Protein AF-A0A1G0PGB1-F1 (afdb_monomer)

Secondary structure (DSSP, 8-state):
-HHHHHHHHHHHHHHSTT--------------------HHHHHHHHHHHHHHHHHHHHHHHHHHHHHHHHHHHHHHHHHHHHHHHHHHHHHHHHHHHHHHHHHHHHHHHHHHHHHHHHHHHHHHHHHHHHHHHHHHSS----S------HHHHHHHHHHHTTSTT--HHHHHHHHHHHHHHHHHHHHT--HHHHHHHHH-S-HHHHHHHHHHHHHHHHHHHHHHHHHHHHHHHHHHHHHHHHHHHHH--

Structure (mmCIF, N/CA/C/O backbone):
data_AF-A0A1G0PGB1-F1
#
_entry.id   AF-A0A1G0PGB1-F1
#
loop_
_atom_site.group_PDB
_atom_site.id
_atom_site.type_symbol
_atom_site.label_atom_id
_atom_site.label_alt_id
_atom_site.label_comp_id
_atom_site.label_asym_id
_atom_site.label_entity_id
_atom_site.label_seq_id
_atom_site.pdbx_PDB_ins_code
_atom_site.Cartn_x
_atom_site.Cartn_y
_atom_site.Cartn_z
_atom_site.occupancy
_atom_site.B_iso_or_equiv
_atom_site.auth_seq_id
_atom_site.auth_comp_id
_atom_site.auth_asym_id
_atom_site.auth_atom_id
_atom_site.pdbx_PDB_model_num
ATOM 1 N N . MET A 1 1 ? 38.503 5.335 -39.525 1.00 47.34 1 MET A N 1
ATOM 2 C CA . MET A 1 1 ? 39.130 6.502 -40.195 1.00 47.34 1 MET A CA 1
ATOM 3 C C . MET A 1 1 ? 40.644 6.387 -40.410 1.00 47.34 1 MET A C 1
ATOM 5 O O . MET A 1 1 ? 41.077 6.768 -41.486 1.00 47.34 1 MET A O 1
ATOM 9 N N . LYS A 1 2 ? 41.453 5.843 -39.479 1.00 36.28 2 LYS A N 1
ATOM 10 C CA . LYS A 1 2 ? 42.930 5.769 -39.628 1.00 36.28 2 LYS A CA 1
ATOM 11 C C . LYS A 1 2 ? 43.425 5.047 -40.902 1.00 36.28 2 LYS A C 1
ATOM 13 O O . LYS A 1 2 ? 44.401 5.478 -41.499 1.00 36.28 2 LYS A O 1
ATOM 18 N N . TYR A 1 3 ? 42.720 4.011 -41.361 1.00 48.41 3 TYR A N 1
ATOM 19 C CA . TYR A 1 3 ? 43.124 3.214 -42.531 1.00 48.41 3 TYR A CA 1
ATOM 20 C C . TYR A 1 3 ? 42.802 3.854 -43.892 1.00 48.41 3 TYR A C 1
ATOM 22 O O . TYR A 1 3 ? 43.481 3.571 -44.870 1.00 48.41 3 TYR A O 1
ATOM 30 N N . ILE A 1 4 ? 41.817 4.758 -43.959 1.00 53.75 4 ILE A N 1
ATOM 31 C CA . ILE A 1 4 ? 41.460 5.465 -45.205 1.00 53.75 4 ILE A CA 1
ATOM 32 C C . ILE A 1 4 ? 42.536 6.502 -45.548 1.00 53.75 4 ILE A C 1
ATOM 34 O O . ILE A 1 4 ? 42.916 6.638 -46.706 1.00 53.75 4 ILE A O 1
ATOM 38 N N . ILE A 1 5 ? 43.082 7.173 -44.528 1.00 55.59 5 ILE A N 1
ATOM 39 C CA . ILE A 1 5 ? 44.208 8.104 -44.680 1.00 55.59 5 ILE A CA 1
ATOM 40 C C . ILE A 1 5 ? 45.455 7.351 -45.161 1.00 55.59 5 ILE A C 1
ATOM 42 O O . ILE A 1 5 ? 46.143 7.833 -46.049 1.00 55.59 5 ILE A O 1
ATOM 46 N N . LEU A 1 6 ? 45.709 6.143 -44.643 1.00 48.19 6 LEU A N 1
ATOM 47 C CA . LEU A 1 6 ? 46.842 5.315 -45.066 1.00 48.19 6 LEU A CA 1
ATOM 48 C C . LEU A 1 6 ? 46.762 4.941 -46.559 1.00 48.19 6 LEU A C 1
ATOM 50 O O . LEU A 1 6 ? 47.758 5.037 -47.266 1.00 48.19 6 LEU A O 1
ATOM 54 N N . ILE A 1 7 ? 45.572 4.571 -47.048 1.00 58.12 7 ILE A N 1
ATOM 55 C CA . ILE A 1 7 ? 45.347 4.228 -48.463 1.00 58.12 7 ILE A CA 1
ATOM 56 C C . ILE A 1 7 ? 45.530 5.459 -49.363 1.00 58.12 7 ILE A C 1
ATOM 58 O O . ILE A 1 7 ? 46.173 5.360 -50.403 1.00 58.12 7 ILE A O 1
ATOM 62 N N . LEU A 1 8 ? 45.038 6.629 -48.941 1.00 56.44 8 LEU A N 1
ATOM 63 C CA . LEU A 1 8 ? 45.229 7.898 -49.658 1.00 56.44 8 LEU A CA 1
ATOM 64 C C . LEU A 1 8 ? 46.702 8.335 -49.703 1.00 56.44 8 LEU A C 1
ATOM 66 O O . LEU A 1 8 ? 47.171 8.792 -50.740 1.00 56.44 8 LEU A O 1
ATOM 70 N N . VAL A 1 9 ? 47.446 8.153 -48.608 1.00 57.75 9 VAL A N 1
ATOM 71 C CA . VAL A 1 9 ? 48.880 8.481 -48.534 1.00 57.75 9 VAL A CA 1
ATOM 72 C C . VAL A 1 9 ? 49.709 7.559 -49.429 1.00 57.75 9 VAL A C 1
ATOM 74 O O . VAL A 1 9 ? 50.601 8.039 -50.123 1.00 57.75 9 VAL A O 1
ATOM 77 N N . ILE A 1 10 ? 49.393 6.261 -49.477 1.00 56.88 10 ILE A N 1
ATOM 78 C CA . ILE A 1 10 ? 50.062 5.312 -50.381 1.00 56.88 10 ILE A CA 1
ATOM 79 C C . ILE A 1 10 ? 49.762 5.664 -51.847 1.00 56.88 10 ILE A C 1
ATOM 81 O O . ILE A 1 10 ? 50.668 5.646 -52.676 1.00 56.88 10 ILE A O 1
ATOM 85 N N . PHE A 1 11 ? 48.526 6.061 -52.165 1.00 52.44 11 PHE A N 1
ATOM 86 C CA . PHE A 1 11 ? 48.143 6.442 -53.528 1.00 52.44 11 PHE A CA 1
ATOM 87 C C . PHE A 1 11 ? 48.810 7.752 -53.989 1.00 52.44 11 PHE A C 1
ATOM 89 O O . PHE A 1 11 ? 49.286 7.834 -55.119 1.00 52.44 11 PHE A O 1
ATOM 96 N N . CYS A 1 12 ? 48.928 8.751 -53.106 1.00 55.19 12 CYS A N 1
ATOM 97 C CA . CYS A 1 12 ? 49.672 9.984 -53.393 1.00 55.19 12 CYS A CA 1
ATOM 98 C C . CYS A 1 12 ? 51.191 9.756 -53.483 1.00 55.19 12 CYS A C 1
ATOM 100 O O . CYS A 1 12 ? 51.855 10.422 -54.272 1.00 55.19 12 CYS A O 1
ATOM 102 N N . GLY A 1 13 ? 51.743 8.814 -52.709 1.00 48.94 13 GLY A N 1
ATOM 103 C CA . GLY A 1 13 ? 53.169 8.475 -52.743 1.00 48.94 13 GLY A CA 1
ATOM 104 C C . GLY A 1 13 ? 53.611 7.814 -54.052 1.00 48.94 13 GLY A C 1
ATOM 105 O O . GLY A 1 13 ? 54.710 8.085 -54.521 1.00 48.94 13 GLY A O 1
ATOM 106 N N . ILE A 1 14 ? 52.742 7.008 -54.670 1.00 50.44 14 ILE A N 1
ATOM 107 C CA . ILE A 1 14 ? 53.022 6.340 -55.954 1.00 50.44 14 ILE A CA 1
ATOM 108 C C . ILE A 1 14 ? 52.942 7.329 -57.132 1.00 50.44 14 ILE A C 1
ATOM 110 O O . ILE A 1 14 ? 53.674 7.182 -58.103 1.00 50.44 14 ILE A O 1
ATOM 114 N N . LEU A 1 15 ? 52.105 8.370 -57.041 1.00 48.91 15 LEU A N 1
ATOM 115 C CA . LEU A 1 15 ? 51.974 9.402 -58.082 1.00 48.91 15 LEU A CA 1
ATOM 116 C C . LEU A 1 15 ? 53.061 10.491 -58.029 1.00 48.91 15 LEU A C 1
ATOM 118 O O . LEU A 1 15 ? 53.286 11.168 -59.026 1.00 48.91 15 LEU A O 1
ATOM 122 N N . ALA A 1 16 ? 53.729 10.680 -56.888 1.00 44.44 16 ALA A N 1
ATOM 123 C CA . ALA A 1 16 ? 54.730 11.736 -56.704 1.00 44.44 16 ALA A CA 1
ATOM 124 C C . ALA A 1 16 ? 56.169 11.320 -57.073 1.00 44.44 16 ALA A C 1
ATOM 126 O O . ALA A 1 16 ? 57.073 12.149 -57.004 1.00 44.44 16 ALA A O 1
ATOM 127 N N . GLN A 1 17 ? 56.407 10.054 -57.433 1.00 38.72 17 GLN A N 1
ATOM 128 C CA . GLN A 1 17 ? 57.762 9.513 -57.601 1.00 38.72 17 GLN A CA 1
ATOM 129 C C . GLN A 1 17 ? 58.404 9.742 -58.982 1.00 38.72 17 GLN A C 1
ATOM 131 O O . GLN A 1 17 ? 59.557 9.361 -59.152 1.00 38.72 17 GLN A O 1
ATOM 136 N N . ASP A 1 18 ? 57.724 10.400 -59.927 1.00 39.19 18 ASP A N 1
ATOM 137 C CA . ASP A 1 18 ? 58.187 10.511 -61.326 1.00 39.19 18 ASP A CA 1
ATOM 138 C C . ASP A 1 18 ? 58.697 11.908 -61.743 1.00 39.19 18 ASP A C 1
ATOM 140 O O . ASP A 1 18 ? 58.956 12.160 -62.916 1.00 39.19 18 ASP A O 1
ATOM 144 N N . SER A 1 19 ? 58.858 12.855 -60.807 1.00 37.88 19 SER A N 1
ATOM 145 C CA . SER A 1 19 ? 59.193 14.252 -61.142 1.00 37.88 19 SER A CA 1
ATOM 146 C C . SER A 1 19 ? 60.471 14.780 -60.485 1.00 37.88 19 SER A C 1
ATOM 148 O O . SER A 1 19 ? 60.464 15.862 -59.890 1.00 37.88 19 SER A O 1
ATOM 150 N N . SER A 1 20 ? 61.590 14.062 -60.583 1.00 35.75 20 SER A N 1
ATOM 151 C CA . SER A 1 20 ? 62.888 14.663 -60.257 1.00 35.75 20 SER A CA 1
ATOM 152 C C . SER A 1 20 ? 64.045 14.038 -61.029 1.00 35.75 20 SER A C 1
ATOM 154 O O . SER A 1 20 ? 64.630 13.076 -60.551 1.00 35.75 20 SER A O 1
ATOM 156 N N . GLU A 1 21 ? 64.407 14.625 -62.173 1.00 35.03 21 GLU A N 1
ATOM 157 C CA . GLU A 1 21 ? 65.808 14.790 -62.595 1.00 35.03 21 GLU A CA 1
ATOM 158 C C . GLU A 1 21 ? 65.907 15.619 -63.891 1.00 35.03 21 GLU A C 1
ATOM 160 O O . GLU A 1 21 ? 65.596 15.147 -64.979 1.00 35.03 21 GLU A O 1
ATOM 165 N N . THR A 1 22 ? 66.322 16.888 -63.787 1.00 32.28 22 THR A N 1
ATOM 166 C CA . THR A 1 22 ? 67.568 17.433 -64.382 1.00 32.28 22 THR A CA 1
ATOM 167 C C . THR A 1 22 ? 67.576 18.971 -64.369 1.00 32.28 22 THR A C 1
ATOM 169 O O . THR A 1 22 ? 66.641 19.646 -64.789 1.00 32.28 22 THR A O 1
ATOM 172 N N . ASN A 1 23 ? 68.667 19.520 -63.827 1.00 30.67 23 ASN A N 1
ATOM 173 C CA . ASN A 1 23 ? 68.935 20.945 -63.642 1.00 30.67 23 ASN A CA 1
ATOM 174 C C . ASN A 1 23 ? 69.198 21.672 -64.970 1.00 30.67 23 ASN A C 1
ATOM 176 O O . ASN A 1 23 ? 69.990 21.217 -65.793 1.00 30.67 23 ASN A O 1
ATOM 180 N N . SER A 1 24 ? 68.612 22.859 -65.125 1.00 31.83 24 SER A N 1
ATOM 181 C CA . SER A 1 24 ? 68.878 23.791 -66.222 1.00 31.83 24 SER A CA 1
ATOM 182 C C . SER A 1 24 ? 70.133 24.637 -65.964 1.00 31.83 24 SER A C 1
ATOM 184 O O . SER A 1 24 ? 70.167 25.411 -65.006 1.00 31.83 24 SER A O 1
ATOM 186 N N . VAL A 1 25 ? 71.115 24.572 -66.866 1.00 33.41 25 VAL A N 1
ATOM 187 C CA . VAL A 1 25 ? 72.150 25.603 -67.048 1.00 33.41 25 VAL A CA 1
ATOM 188 C C . VAL A 1 25 ? 72.078 26.073 -68.507 1.00 33.41 25 VAL A C 1
ATOM 190 O O . VAL A 1 25 ? 72.391 25.323 -69.425 1.00 33.41 25 VAL A O 1
ATOM 193 N N . PHE A 1 26 ? 71.611 27.305 -68.716 1.00 32.94 26 PHE A N 1
ATOM 194 C CA . PHE A 1 26 ? 71.747 28.077 -69.967 1.00 32.94 26 PHE A CA 1
ATOM 195 C C . PHE A 1 26 ? 73.209 28.586 -70.103 1.00 32.94 26 PHE A C 1
ATOM 197 O O . PHE A 1 26 ? 73.861 28.663 -69.058 1.00 32.94 26 PHE A O 1
ATOM 204 N N . PRO A 1 27 ? 73.746 29.017 -71.280 1.00 48.84 27 PRO A N 1
ATOM 205 C CA . PRO A 1 27 ? 73.014 29.728 -72.338 1.00 48.84 27 PRO A CA 1
ATOM 206 C C . PRO A 1 27 ? 73.475 29.544 -73.813 1.00 48.84 27 PRO A C 1
ATOM 208 O O . PRO A 1 27 ? 74.501 28.961 -74.128 1.00 48.84 27 PRO A O 1
ATOM 211 N N . HIS A 1 28 ? 72.685 30.179 -74.685 1.00 30.53 28 HIS A N 1
ATOM 212 C CA . HIS A 1 28 ? 73.030 30.883 -75.929 1.00 30.53 28 HIS A CA 1
ATOM 213 C C . HIS A 1 28 ? 73.721 30.205 -77.133 1.00 30.53 28 HIS A C 1
ATOM 215 O O . HIS A 1 28 ? 74.893 29.858 -77.123 1.00 30.53 28 HIS A O 1
ATOM 221 N N . ASN A 1 29 ? 72.993 30.387 -78.242 1.00 29.67 29 ASN A N 1
ATOM 222 C CA . ASN A 1 29 ? 73.410 30.769 -79.591 1.00 29.67 29 ASN A CA 1
ATOM 223 C C . ASN A 1 29 ? 73.890 29.716 -80.600 1.00 29.67 29 ASN A C 1
ATOM 225 O O . ASN A 1 29 ? 74.883 29.024 -80.434 1.00 29.67 29 ASN A O 1
ATOM 229 N N . ASN A 1 30 ? 73.220 29.864 -81.745 1.00 30.05 30 ASN A N 1
ATOM 230 C CA . ASN A 1 30 ? 73.663 29.700 -83.119 1.00 30.05 30 ASN A CA 1
ATOM 231 C C . ASN A 1 30 ? 73.656 28.304 -83.747 1.00 30.05 30 ASN A C 1
ATOM 233 O O . ASN A 1 30 ? 74.527 27.471 -83.550 1.00 30.05 30 ASN A O 1
ATOM 237 N N . GLU A 1 31 ? 72.676 28.210 -84.648 1.00 31.23 31 GLU A N 1
ATOM 238 C CA . GLU A 1 31 ? 72.808 27.749 -86.026 1.00 31.23 31 GLU A CA 1
ATOM 239 C C . GLU A 1 31 ? 72.946 26.244 -86.282 1.00 31.23 31 GLU A C 1
ATOM 241 O O . GLU A 1 31 ? 73.991 25.623 -86.150 1.00 31.23 31 GLU A O 1
ATOM 246 N N . ASN A 1 32 ? 71.841 25.738 -86.839 1.00 40.53 32 ASN A N 1
ATOM 247 C CA . ASN A 1 32 ? 71.792 24.861 -88.002 1.00 40.53 32 ASN A CA 1
ATOM 248 C C . ASN A 1 32 ? 72.572 23.550 -87.925 1.00 40.53 32 ASN A C 1
ATOM 250 O O . ASN A 1 32 ? 73.655 23.422 -88.486 1.00 40.53 32 ASN A O 1
ATOM 254 N N . VAL A 1 33 ? 71.876 22.504 -87.478 1.00 34.09 33 VAL A N 1
ATOM 255 C CA . VAL A 1 33 ? 71.963 21.206 -88.152 1.00 34.09 33 VAL A CA 1
ATOM 256 C C . VAL A 1 33 ? 70.549 20.659 -88.328 1.00 34.09 33 VAL A C 1
ATOM 258 O O . VAL A 1 33 ? 69.921 20.170 -87.394 1.00 34.09 33 VAL A O 1
ATOM 261 N N . ILE A 1 34 ? 70.047 20.736 -89.561 1.00 46.09 34 ILE A N 1
ATOM 262 C CA . ILE A 1 34 ? 69.010 19.823 -90.034 1.00 46.09 34 ILE A CA 1
ATOM 263 C C . ILE A 1 34 ? 69.654 18.440 -90.028 1.00 46.09 34 ILE A C 1
ATOM 265 O O . ILE A 1 34 ? 70.496 18.149 -90.877 1.00 46.09 34 ILE A O 1
ATOM 269 N N . ASN A 1 35 ? 69.258 17.576 -89.102 1.00 36.47 35 ASN A N 1
ATOM 270 C CA . ASN A 1 35 ? 69.257 16.157 -89.398 1.00 36.47 35 ASN A CA 1
ATOM 271 C C . ASN A 1 35 ? 68.180 15.422 -88.615 1.00 36.47 35 ASN A C 1
ATOM 273 O O . ASN A 1 35 ? 67.862 15.742 -87.476 1.00 36.47 35 ASN A O 1
ATOM 277 N N . ARG A 1 36 ? 67.583 14.482 -89.339 1.00 48.00 36 ARG A N 1
ATOM 278 C CA . ARG A 1 36 ? 66.425 13.665 -88.997 1.00 48.00 36 ARG A CA 1
ATOM 279 C C . ARG A 1 36 ? 66.508 13.125 -87.577 1.00 48.00 36 ARG A C 1
ATOM 281 O O . ARG A 1 36 ? 67.414 12.355 -87.286 1.00 48.00 36 ARG A O 1
ATOM 288 N N . ASP A 1 37 ? 65.477 13.397 -86.787 1.00 39.06 37 ASP A N 1
ATOM 289 C CA . ASP A 1 37 ? 65.166 12.537 -85.659 1.00 39.06 37 ASP A CA 1
ATOM 290 C C . ASP A 1 37 ? 63.648 12.371 -85.521 1.00 39.06 37 ASP A C 1
ATOM 292 O O . ASP A 1 37 ? 62.922 13.230 -85.025 1.00 39.06 37 ASP A O 1
ATOM 296 N N . ASN A 1 38 ? 63.151 11.246 -86.044 1.00 45.72 38 ASN A N 1
ATOM 297 C CA . ASN A 1 38 ? 61.785 10.770 -85.807 1.00 45.72 38 ASN A CA 1
ATOM 298 C C . ASN A 1 38 ? 61.637 10.150 -84.401 1.00 45.72 38 ASN A C 1
ATOM 300 O O . ASN A 1 38 ? 60.552 9.688 -84.059 1.00 45.72 38 ASN A O 1
ATOM 304 N N . SER A 1 39 ? 62.693 10.146 -83.584 1.00 44.53 39 SER A N 1
ATOM 305 C CA . SER A 1 39 ? 62.695 9.625 -82.215 1.00 44.53 39 SER A CA 1
ATOM 306 C C . SER A 1 39 ? 61.705 10.374 -81.311 1.00 44.53 39 SER A C 1
ATOM 308 O O . SER A 1 39 ? 60.902 9.743 -80.630 1.00 44.53 39 SER A O 1
ATOM 310 N N . TYR A 1 40 ? 61.638 11.706 -81.394 1.00 41.09 40 TYR A N 1
ATOM 311 C CA . TYR A 1 40 ? 60.735 12.514 -80.560 1.00 41.09 40 TYR A CA 1
ATOM 312 C C . TYR A 1 40 ? 59.249 12.360 -80.916 1.00 41.09 40 TYR A C 1
ATOM 314 O O . TYR A 1 40 ? 58.394 12.435 -80.037 1.00 41.09 40 TYR A O 1
ATOM 322 N N . LYS A 1 41 ? 58.913 12.100 -82.188 1.00 41.50 41 LYS A N 1
ATOM 323 C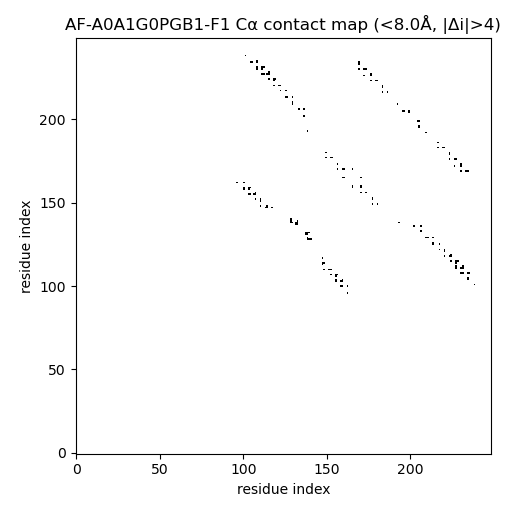 CA . LYS A 1 41 ? 57.517 11.851 -82.597 1.00 41.50 41 LYS A CA 1
ATOM 324 C C . LYS A 1 41 ? 57.010 10.474 -82.167 1.00 41.50 41 LYS A C 1
ATOM 326 O O . LYS A 1 41 ? 55.811 10.325 -81.971 1.00 41.50 41 LYS A O 1
ATOM 331 N N . ILE A 1 42 ? 57.903 9.495 -82.031 1.00 45.91 42 ILE A N 1
ATOM 332 C CA . ILE A 1 42 ? 57.553 8.139 -81.592 1.00 45.91 42 ILE A CA 1
ATOM 333 C C . ILE A 1 42 ? 57.387 8.103 -80.068 1.00 45.91 42 ILE A C 1
ATOM 335 O O . ILE A 1 42 ? 56.417 7.527 -79.592 1.00 45.91 42 ILE A O 1
ATOM 339 N N . ILE A 1 43 ? 58.243 8.804 -79.314 1.00 46.75 43 ILE A N 1
ATOM 340 C CA . ILE A 1 43 ? 58.155 8.859 -77.844 1.00 46.75 43 ILE A CA 1
ATOM 341 C C . ILE A 1 43 ? 56.859 9.556 -77.383 1.00 46.75 43 ILE A C 1
ATOM 343 O O . ILE A 1 43 ? 56.167 9.049 -76.506 1.00 46.75 43 ILE A O 1
ATOM 347 N N . ILE A 1 44 ? 56.464 10.660 -78.032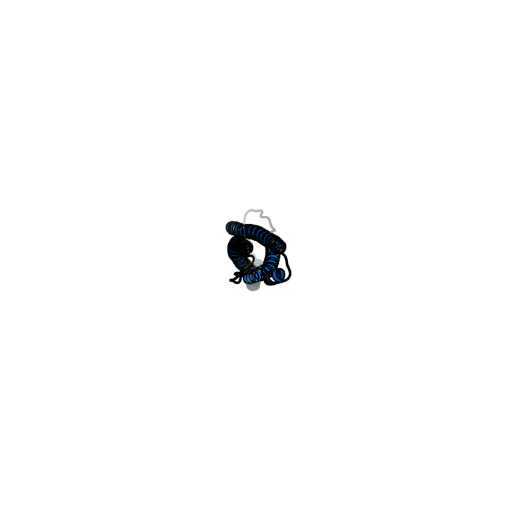 1.00 49.28 44 ILE A N 1
ATOM 348 C CA . ILE A 1 44 ? 55.220 11.380 -77.693 1.00 49.28 44 ILE A CA 1
ATOM 349 C C . ILE A 1 44 ? 53.969 10.600 -78.149 1.00 49.28 44 ILE A C 1
ATOM 351 O O . ILE A 1 44 ? 52.931 10.649 -77.492 1.00 49.28 44 ILE A O 1
ATOM 355 N N . ALA A 1 45 ? 54.040 9.855 -79.259 1.00 47.72 45 ALA A N 1
ATOM 356 C CA . ALA A 1 45 ? 52.921 9.032 -79.728 1.00 47.72 45 ALA A CA 1
ATOM 357 C C . ALA A 1 45 ? 52.676 7.797 -78.840 1.00 47.72 45 ALA A C 1
ATOM 359 O O . ALA A 1 45 ? 51.518 7.430 -78.631 1.00 47.72 45 ALA A O 1
ATOM 360 N N . ASP A 1 46 ? 53.731 7.191 -78.285 1.00 48.59 46 ASP A N 1
ATOM 361 C CA . ASP A 1 46 ? 53.606 6.070 -77.344 1.00 48.59 46 ASP A CA 1
ATOM 362 C C . ASP A 1 46 ? 53.002 6.514 -76.003 1.00 48.59 46 ASP A C 1
ATOM 364 O O . ASP A 1 46 ? 52.106 5.836 -75.494 1.00 48.59 46 ASP A O 1
ATOM 368 N N . GLU A 1 47 ? 53.390 7.683 -75.475 1.00 49.12 47 GLU A N 1
ATOM 369 C CA . GLU A 1 47 ? 52.783 8.260 -74.264 1.00 49.12 47 GLU A CA 1
ATOM 370 C C . GLU A 1 47 ? 51.296 8.586 -74.457 1.00 49.12 47 GLU A C 1
ATOM 372 O O . GLU A 1 47 ? 50.471 8.217 -73.620 1.00 49.12 47 GLU A O 1
ATOM 377 N N . ILE A 1 48 ? 50.920 9.222 -75.573 1.00 52.06 48 ILE A N 1
ATOM 378 C CA . ILE A 1 48 ? 49.510 9.538 -75.865 1.00 52.06 48 ILE A CA 1
ATOM 379 C C . ILE A 1 48 ? 48.687 8.245 -76.017 1.00 52.06 48 ILE A C 1
ATOM 381 O O . ILE A 1 48 ? 47.583 8.159 -75.476 1.00 52.06 48 ILE A O 1
ATOM 385 N N . SER A 1 49 ? 49.239 7.206 -76.660 1.00 55.72 49 SER A N 1
ATOM 386 C CA . SER A 1 49 ? 48.563 5.905 -76.803 1.00 55.72 49 SER A CA 1
ATOM 387 C C . SER A 1 49 ? 48.408 5.156 -75.473 1.00 55.72 49 SER A C 1
ATOM 389 O O . SER A 1 49 ? 47.415 4.455 -75.260 1.00 55.72 49 SER A O 1
ATOM 391 N N . PHE A 1 50 ? 49.362 5.318 -74.549 1.00 56.56 50 PHE A N 1
ATOM 392 C CA . PHE A 1 50 ? 49.300 4.749 -73.207 1.00 56.56 50 PHE A CA 1
ATOM 393 C C . PHE A 1 50 ? 48.165 5.394 -72.407 1.00 56.56 50 PHE A C 1
ATOM 395 O O . PHE A 1 50 ? 47.316 4.686 -71.859 1.00 56.56 50 PHE A O 1
ATOM 402 N N . TRP A 1 51 ? 48.085 6.726 -72.400 1.00 56.75 51 TRP A N 1
ATOM 403 C CA . TRP A 1 51 ? 47.001 7.434 -71.723 1.00 56.75 51 TRP A CA 1
ATOM 404 C C . TRP A 1 51 ? 45.635 7.073 -72.308 1.00 56.75 51 TRP A C 1
ATOM 406 O O . TRP A 1 51 ? 44.749 6.726 -71.536 1.00 56.75 51 TRP A O 1
ATOM 416 N N . GLU A 1 52 ? 45.466 7.019 -73.632 1.00 60.25 52 GLU A N 1
ATOM 417 C CA . GLU A 1 52 ? 44.195 6.595 -74.247 1.00 60.25 52 GLU A CA 1
ATOM 418 C C . GLU A 1 52 ? 43.811 5.148 -73.889 1.00 60.25 52 GLU A C 1
ATOM 420 O O . GLU A 1 52 ? 42.644 4.854 -73.612 1.00 60.25 52 GLU A O 1
ATOM 425 N N . LYS A 1 53 ? 44.790 4.235 -73.828 1.00 59.03 53 LYS A N 1
ATOM 426 C CA . LYS A 1 53 ? 44.556 2.815 -73.524 1.00 59.03 53 LYS A CA 1
ATOM 427 C C . LYS A 1 53 ? 44.236 2.559 -72.048 1.00 59.03 53 LYS A C 1
ATOM 429 O O . LYS A 1 53 ? 43.455 1.656 -71.743 1.00 59.03 53 LYS A O 1
ATOM 434 N N . TYR A 1 54 ? 44.802 3.346 -71.133 1.00 64.06 54 TYR A N 1
ATOM 435 C CA . TYR A 1 54 ? 44.608 3.184 -69.687 1.00 64.06 54 TYR A CA 1
ATOM 436 C C . TYR A 1 54 ? 43.616 4.179 -69.071 1.00 64.06 54 TYR A C 1
ATOM 438 O O . TYR A 1 54 ? 43.160 3.940 -67.955 1.00 64.06 54 TYR A O 1
ATOM 446 N N . GLN A 1 55 ? 43.188 5.231 -69.777 1.00 71.88 55 GLN A N 1
ATOM 447 C CA . GLN A 1 55 ? 42.213 6.219 -69.288 1.00 71.88 55 GLN A CA 1
ATOM 448 C C . GLN A 1 55 ? 40.888 5.573 -68.874 1.00 71.88 55 GLN A C 1
ATOM 450 O O . GLN A 1 55 ? 40.335 5.914 -67.828 1.00 71.88 55 GLN A O 1
ATOM 455 N N . SER A 1 56 ? 40.401 4.588 -69.637 1.00 68.00 56 SER A N 1
ATOM 456 C CA . SER A 1 56 ? 39.198 3.833 -69.262 1.00 68.00 56 SER A CA 1
ATOM 457 C C . SER A 1 56 ? 39.400 3.011 -67.983 1.00 68.00 56 SER A C 1
ATOM 459 O O . SER A 1 56 ? 38.461 2.843 -67.206 1.00 68.00 56 SER A O 1
ATOM 461 N N . LEU A 1 57 ? 40.608 2.493 -67.758 1.00 72.44 57 LEU A N 1
ATOM 462 C CA . LEU A 1 57 ? 40.936 1.629 -66.624 1.00 72.44 57 LEU A CA 1
ATOM 463 C C . LEU A 1 57 ? 41.179 2.454 -65.350 1.00 72.44 57 LEU A C 1
ATOM 465 O O . LEU A 1 57 ? 40.667 2.113 -64.285 1.00 72.44 57 LEU A O 1
ATOM 469 N N . ILE A 1 58 ? 41.859 3.597 -65.481 1.00 75.75 58 ILE A N 1
ATOM 470 C CA . ILE A 1 58 ? 42.036 4.605 -64.426 1.00 75.75 58 ILE A CA 1
ATOM 471 C C . ILE A 1 58 ? 40.679 5.208 -64.042 1.00 75.75 58 ILE A C 1
ATOM 473 O O . ILE A 1 58 ? 40.359 5.292 -62.858 1.00 75.75 58 ILE A O 1
ATOM 477 N N . GLY A 1 59 ? 39.837 5.554 -65.022 1.00 73.00 59 GLY A N 1
ATOM 478 C CA . GLY A 1 59 ? 38.479 6.048 -64.781 1.00 73.00 59 GLY A CA 1
ATOM 479 C C . GLY A 1 59 ? 37.601 5.035 -64.038 1.00 73.00 59 GLY A C 1
ATOM 480 O O . GLY A 1 59 ? 36.910 5.403 -63.087 1.00 73.00 59 GLY A O 1
ATOM 481 N N . ALA A 1 60 ? 37.677 3.750 -64.401 1.00 78.94 60 ALA A N 1
ATOM 482 C CA . ALA A 1 60 ? 36.969 2.677 -63.700 1.00 78.94 60 ALA A CA 1
ATOM 483 C C . ALA A 1 60 ? 37.491 2.457 -62.266 1.00 78.94 60 ALA A C 1
ATOM 485 O O . ALA A 1 60 ? 36.707 2.221 -61.343 1.00 78.94 60 ALA A O 1
ATOM 486 N N . LEU A 1 61 ? 38.802 2.578 -62.047 1.00 77.31 61 LEU A N 1
ATOM 487 C CA . LEU A 1 61 ? 39.414 2.458 -60.722 1.00 77.31 61 LEU A CA 1
ATOM 488 C C . LEU A 1 61 ? 39.014 3.624 -59.808 1.00 77.31 61 LEU A C 1
ATOM 490 O O . LEU A 1 61 ? 38.591 3.411 -58.675 1.00 77.31 61 LEU A O 1
ATOM 494 N N . VAL A 1 62 ? 39.063 4.856 -60.315 1.00 80.12 62 VAL A N 1
ATOM 495 C CA . VAL A 1 62 ? 38.629 6.046 -59.571 1.00 80.12 62 VAL A CA 1
ATOM 496 C C . VAL A 1 62 ? 37.122 5.994 -59.297 1.00 80.12 62 VAL A C 1
ATOM 498 O O . VAL A 1 62 ? 36.692 6.219 -58.165 1.00 80.12 62 VAL A O 1
ATOM 501 N N . GLY A 1 63 ? 36.310 5.625 -60.291 1.00 79.75 63 GLY A N 1
ATOM 502 C CA . GLY A 1 63 ? 34.862 5.474 -60.134 1.00 79.75 63 GLY A CA 1
ATOM 503 C C . GLY A 1 63 ? 34.480 4.407 -59.104 1.00 79.75 63 GLY A C 1
ATOM 504 O O . GLY A 1 63 ? 33.618 4.649 -58.258 1.00 79.75 63 GLY A O 1
ATOM 505 N N . SER A 1 64 ? 35.156 3.255 -59.116 1.00 81.94 64 SER A N 1
ATOM 506 C CA . SER A 1 64 ? 34.924 2.189 -58.132 1.00 81.94 64 SER A CA 1
ATOM 507 C C . SER A 1 64 ? 35.375 2.580 -56.721 1.00 81.94 64 SER A C 1
ATOM 509 O O . SER A 1 64 ? 34.675 2.264 -55.758 1.00 81.94 64 SER A O 1
ATOM 511 N N . LEU A 1 65 ? 36.463 3.347 -56.580 1.00 84.12 65 LEU A N 1
ATOM 512 C CA . LEU A 1 65 ? 36.895 3.901 -55.294 1.00 84.12 65 LEU A CA 1
ATOM 513 C C . LEU A 1 65 ? 35.859 4.875 -54.714 1.00 84.12 65 LEU A C 1
ATOM 515 O O . LEU A 1 65 ? 35.488 4.754 -53.545 1.00 84.12 65 LEU A O 1
ATOM 519 N N . PHE A 1 66 ? 35.350 5.813 -55.519 1.00 84.75 66 PHE A N 1
ATOM 520 C CA . PHE A 1 66 ? 34.302 6.735 -55.072 1.00 84.75 66 PHE A CA 1
ATOM 521 C C . PHE A 1 66 ? 33.001 6.004 -54.739 1.00 84.75 66 PHE A C 1
ATOM 523 O O . PHE A 1 66 ? 32.396 6.293 -53.707 1.00 84.75 66 PHE A O 1
ATOM 530 N N . ALA A 1 67 ? 32.597 5.020 -55.545 1.00 85.81 67 ALA A N 1
ATOM 531 C CA . ALA A 1 67 ? 31.431 4.192 -55.249 1.00 85.81 67 ALA A CA 1
ATOM 532 C C . ALA A 1 67 ? 31.590 3.443 -53.914 1.00 85.81 67 ALA A C 1
ATOM 534 O O . ALA A 1 67 ? 30.665 3.436 -53.102 1.00 85.81 67 ALA A O 1
ATOM 535 N N . ALA A 1 68 ? 32.774 2.884 -53.639 1.00 84.94 68 ALA A N 1
ATOM 536 C CA . ALA A 1 68 ? 33.073 2.227 -52.370 1.00 84.94 68 ALA A CA 1
ATOM 537 C C . ALA A 1 68 ? 33.044 3.207 -51.183 1.00 84.94 68 ALA A C 1
ATOM 539 O O . ALA A 1 68 ? 32.463 2.894 -50.144 1.00 84.94 68 ALA A O 1
ATOM 540 N N . LEU A 1 69 ? 33.606 4.413 -51.330 1.00 84.12 69 LEU A N 1
ATOM 541 C CA . LEU A 1 69 ? 33.565 5.448 -50.289 1.00 84.12 69 LEU A CA 1
ATOM 542 C C . LEU A 1 69 ? 32.134 5.918 -49.997 1.00 84.12 69 LEU A C 1
ATOM 544 O O . LEU A 1 69 ? 31.753 6.033 -48.830 1.00 84.12 69 LEU A O 1
ATOM 548 N N . ILE A 1 70 ? 31.329 6.140 -51.040 1.00 86.50 70 ILE A N 1
ATOM 549 C CA . ILE A 1 70 ? 29.915 6.515 -50.913 1.00 86.50 70 ILE A CA 1
ATOM 550 C C . ILE A 1 70 ? 29.127 5.384 -50.246 1.00 86.50 70 ILE A C 1
ATOM 552 O O . ILE A 1 70 ? 28.333 5.651 -49.344 1.00 86.50 70 ILE A O 1
ATOM 556 N N . ALA A 1 71 ? 29.376 4.126 -50.618 1.00 86.88 71 ALA A N 1
ATOM 557 C CA . ALA A 1 71 ? 28.734 2.969 -50.001 1.00 86.88 71 ALA A CA 1
ATOM 558 C C . ALA A 1 71 ? 29.082 2.848 -48.507 1.00 86.88 71 ALA A C 1
ATOM 560 O O . ALA A 1 71 ? 28.182 2.695 -47.682 1.00 86.88 71 ALA A O 1
ATOM 561 N N . ILE A 1 72 ? 30.360 2.993 -48.136 1.00 85.06 72 ILE A N 1
ATOM 562 C CA . ILE A 1 72 ? 30.804 2.970 -46.732 1.00 85.06 72 ILE A CA 1
ATOM 563 C C . ILE A 1 72 ? 30.153 4.107 -45.938 1.00 85.06 72 ILE A C 1
ATOM 565 O O . ILE A 1 72 ? 29.638 3.878 -44.842 1.00 85.06 72 ILE A O 1
ATOM 569 N N . TRP A 1 73 ? 30.138 5.326 -46.483 1.00 84.00 73 TRP A N 1
ATOM 570 C CA . TRP A 1 73 ? 29.507 6.472 -45.828 1.00 84.00 73 TRP A CA 1
ATOM 571 C C . TRP A 1 73 ? 27.994 6.283 -45.670 1.00 84.00 73 TRP A C 1
ATOM 573 O O . TRP A 1 73 ? 27.444 6.564 -44.605 1.00 84.00 73 TRP A O 1
ATOM 583 N N . SER A 1 74 ? 27.332 5.742 -46.695 1.00 85.75 74 SER A N 1
ATOM 584 C CA . SER A 1 74 ? 25.906 5.417 -46.666 1.00 85.75 74 SER A CA 1
ATOM 585 C C . SER A 1 74 ? 25.588 4.373 -45.594 1.00 85.75 74 SER A C 1
ATOM 587 O O . SER A 1 74 ? 24.661 4.571 -44.812 1.00 85.75 74 SER A O 1
ATOM 589 N N . ILE A 1 75 ? 26.366 3.289 -45.503 1.00 85.06 75 ILE A N 1
ATOM 590 C CA . ILE A 1 75 ? 26.187 2.249 -44.475 1.00 85.06 75 ILE A CA 1
ATOM 591 C C . ILE A 1 75 ? 26.402 2.836 -43.079 1.00 85.06 75 ILE A C 1
ATOM 593 O O . ILE A 1 75 ? 25.573 2.628 -42.196 1.00 85.06 75 ILE A O 1
ATOM 597 N N . TYR A 1 76 ? 27.470 3.613 -42.885 1.00 84.94 76 TYR A N 1
ATOM 598 C CA . TYR A 1 76 ? 27.769 4.251 -41.603 1.00 84.94 76 TYR A CA 1
ATOM 599 C C . TYR A 1 76 ? 26.646 5.196 -41.152 1.00 84.94 76 TYR A C 1
ATOM 601 O O . TYR A 1 76 ? 26.208 5.147 -40.002 1.00 84.94 76 TYR A O 1
ATOM 609 N N . ARG A 1 77 ? 26.126 6.024 -42.067 1.00 84.75 77 ARG A N 1
ATOM 610 C CA . ARG A 1 77 ? 25.012 6.935 -41.781 1.00 84.75 77 ARG A CA 1
ATOM 611 C C . ARG A 1 77 ? 23.726 6.176 -41.450 1.00 84.75 77 ARG A C 1
ATOM 613 O O . ARG A 1 77 ? 23.052 6.531 -40.486 1.00 84.75 77 ARG A O 1
ATOM 620 N N . THR A 1 78 ? 23.396 5.133 -42.211 1.00 84.75 78 THR A N 1
ATOM 621 C CA . THR A 1 78 ? 22.203 4.309 -41.966 1.00 84.75 78 THR A CA 1
ATOM 622 C C . THR A 1 78 ? 22.292 3.568 -40.635 1.00 84.75 78 THR A C 1
ATOM 624 O O . THR A 1 78 ? 21.321 3.572 -39.884 1.00 84.75 78 THR A O 1
ATOM 627 N N . HIS A 1 79 ? 23.451 2.999 -40.299 1.00 86.19 79 HIS A N 1
ATOM 628 C CA . HIS A 1 79 ? 23.660 2.299 -39.033 1.00 86.19 79 HIS A CA 1
ATOM 629 C C . HIS A 1 79 ? 23.519 3.237 -37.825 1.00 86.19 79 HIS A C 1
ATOM 631 O O . HIS A 1 79 ? 22.772 2.936 -36.897 1.00 86.19 79 HIS A O 1
ATOM 637 N N . ASN A 1 80 ? 24.143 4.419 -37.872 1.00 83.38 80 ASN A N 1
ATOM 638 C CA . ASN A 1 80 ? 23.996 5.414 -36.807 1.00 83.38 80 ASN A CA 1
ATOM 639 C C . ASN A 1 80 ? 22.545 5.893 -36.660 1.00 83.38 80 ASN A C 1
ATOM 641 O O . ASN A 1 80 ? 22.058 6.058 -35.545 1.00 83.38 80 ASN A O 1
ATOM 645 N N . ASN A 1 81 ? 21.827 6.075 -37.772 1.00 85.19 81 ASN A N 1
ATOM 646 C CA . ASN A 1 81 ? 20.409 6.426 -37.726 1.00 85.19 81 ASN A CA 1
ATOM 647 C C . ASN A 1 81 ? 19.553 5.308 -37.111 1.00 85.19 81 ASN A C 1
ATOM 649 O O . ASN A 1 81 ? 18.644 5.606 -36.343 1.00 85.19 81 ASN A O 1
ATOM 653 N N . GLN A 1 82 ? 19.841 4.038 -37.409 1.00 86.50 82 GLN A N 1
ATOM 654 C CA . GLN A 1 82 ? 19.138 2.900 -36.807 1.00 86.50 82 GLN A CA 1
ATOM 655 C C . GLN A 1 82 ? 19.354 2.836 -35.294 1.00 86.50 82 GLN A C 1
ATOM 657 O O . GLN A 1 82 ? 18.375 2.725 -34.560 1.00 86.50 82 GLN A O 1
ATOM 662 N N . ILE A 1 83 ? 20.600 3.002 -34.836 1.00 87.94 83 ILE A N 1
ATOM 663 C CA . ILE A 1 83 ? 20.929 3.079 -33.404 1.00 87.94 83 ILE A CA 1
ATOM 664 C C . ILE A 1 83 ? 20.159 4.225 -32.739 1.00 87.94 83 ILE A C 1
ATOM 666 O O . ILE A 1 83 ? 19.576 4.045 -31.674 1.00 87.94 83 ILE A O 1
ATOM 670 N N . ASN A 1 84 ? 20.108 5.401 -33.372 1.00 85.25 84 ASN A N 1
ATOM 671 C CA . ASN A 1 84 ? 19.382 6.547 -32.826 1.00 85.25 84 ASN A CA 1
ATOM 672 C C . ASN A 1 84 ? 17.875 6.283 -32.713 1.00 85.25 84 ASN A C 1
ATOM 674 O O . ASN A 1 84 ? 17.287 6.590 -31.680 1.00 85.25 84 ASN A O 1
ATOM 678 N N . ILE A 1 85 ? 17.260 5.677 -33.734 1.00 87.88 85 ILE A N 1
ATOM 679 C CA . ILE A 1 85 ? 15.834 5.317 -33.717 1.00 87.88 85 ILE A CA 1
ATOM 680 C C . ILE A 1 85 ? 15.550 4.272 -32.631 1.00 87.88 85 ILE A C 1
ATOM 682 O O . ILE A 1 85 ? 14.531 4.353 -31.947 1.00 87.88 85 ILE A O 1
ATOM 686 N N . GLU A 1 86 ? 16.424 3.281 -32.464 1.00 87.44 86 GLU A N 1
ATOM 687 C CA . GLU A 1 86 ? 16.280 2.259 -31.426 1.00 87.44 86 GLU A CA 1
ATOM 688 C C . GLU A 1 86 ? 16.410 2.864 -30.023 1.00 87.44 86 GLU A C 1
ATOM 690 O O . GLU A 1 86 ? 15.539 2.653 -29.178 1.00 87.44 86 GLU A O 1
ATOM 695 N N . ASN A 1 87 ? 17.416 3.712 -29.806 1.00 87.06 87 ASN A N 1
ATOM 696 C CA . ASN A 1 87 ? 17.589 4.448 -28.555 1.00 87.06 87 ASN A CA 1
ATOM 697 C C . ASN A 1 87 ? 16.393 5.360 -28.251 1.00 87.06 87 ASN A C 1
ATOM 699 O O . ASN A 1 87 ? 15.950 5.443 -27.105 1.00 87.06 87 ASN A O 1
ATOM 703 N N . GLU A 1 88 ? 15.833 6.022 -29.264 1.00 85.94 88 GLU A N 1
ATOM 704 C CA . GLU A 1 88 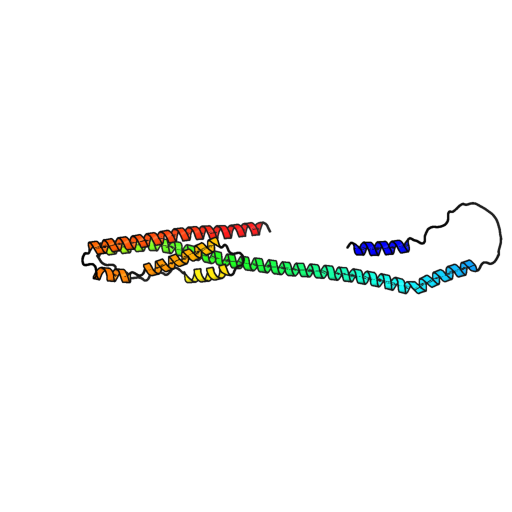? 14.642 6.853 -29.106 1.00 85.94 88 GLU A CA 1
ATOM 705 C C . GLU A 1 88 ? 13.412 6.021 -28.728 1.00 85.94 88 GLU A C 1
ATOM 707 O O . GLU A 1 88 ? 12.693 6.389 -27.798 1.00 85.94 88 GLU A O 1
ATOM 712 N N . LYS A 1 89 ? 13.202 4.863 -29.369 1.00 89.62 89 LYS A N 1
ATOM 713 C CA . LYS A 1 89 ? 12.133 3.922 -28.996 1.00 89.62 89 LYS A CA 1
ATOM 714 C C . LYS A 1 89 ? 12.274 3.456 -27.549 1.00 89.62 89 LYS A C 1
ATOM 716 O O . LYS A 1 89 ? 11.287 3.460 -26.816 1.00 89.62 89 LYS A O 1
ATOM 721 N N . ILE A 1 90 ? 13.489 3.103 -27.126 1.00 86.75 90 ILE A N 1
ATOM 722 C CA . ILE A 1 90 ? 13.776 2.710 -25.740 1.00 86.75 90 ILE A CA 1
ATOM 723 C C . ILE A 1 90 ? 13.453 3.865 -24.787 1.00 86.75 90 ILE A C 1
ATOM 725 O O . ILE A 1 90 ? 12.781 3.654 -23.778 1.00 86.75 90 ILE A O 1
ATOM 729 N N . ARG A 1 91 ? 13.869 5.095 -25.113 1.00 84.62 91 ARG A N 1
ATOM 730 C CA . ARG A 1 91 ? 13.590 6.286 -24.296 1.00 84.62 91 ARG A CA 1
ATOM 731 C C . ARG A 1 91 ? 12.091 6.545 -24.150 1.00 84.62 91 ARG A C 1
ATOM 733 O O . ARG A 1 91 ? 11.621 6.752 -23.035 1.00 84.62 91 ARG A O 1
ATOM 740 N N . ILE A 1 92 ? 11.342 6.509 -25.252 1.00 86.50 92 ILE A N 1
ATOM 741 C CA . ILE A 1 92 ? 9.884 6.704 -25.241 1.00 86.50 92 ILE A CA 1
ATOM 742 C C . ILE A 1 92 ? 9.210 5.601 -24.419 1.00 86.50 92 ILE A C 1
ATOM 744 O O . ILE A 1 92 ? 8.356 5.898 -23.588 1.00 86.50 92 ILE A O 1
ATOM 748 N N . SER A 1 93 ? 9.622 4.342 -24.600 1.00 86.19 93 SER A N 1
ATOM 749 C CA . SER A 1 93 ? 9.089 3.210 -23.835 1.00 86.19 93 SER A CA 1
ATOM 750 C C . SER A 1 93 ? 9.345 3.356 -22.334 1.00 86.19 93 SER A C 1
ATOM 752 O O . SER A 1 93 ? 8.441 3.107 -21.541 1.00 86.19 93 SER A O 1
ATOM 754 N N . ARG A 1 94 ? 10.553 3.779 -21.938 1.00 85.88 94 ARG A N 1
ATOM 755 C CA . ARG A 1 94 ? 10.899 4.036 -20.531 1.00 85.88 94 ARG A CA 1
ATOM 756 C C . ARG A 1 94 ? 10.065 5.170 -19.948 1.00 85.88 94 ARG A C 1
ATOM 758 O O . ARG A 1 94 ? 9.440 4.979 -18.914 1.00 85.88 94 ARG A O 1
ATOM 765 N N . SER A 1 95 ? 9.974 6.297 -20.654 1.00 84.56 95 SER A N 1
ATOM 766 C CA . SER A 1 95 ? 9.157 7.437 -20.224 1.00 84.56 95 SER A CA 1
ATOM 767 C C . SER A 1 95 ? 7.673 7.072 -20.097 1.00 84.56 95 SER A C 1
ATOM 769 O O . SER A 1 95 ? 6.995 7.508 -19.169 1.00 84.56 95 SER A O 1
ATOM 771 N N . HIS A 1 96 ? 7.151 6.234 -20.998 1.00 86.94 96 HIS A N 1
ATOM 772 C CA . HIS A 1 96 ? 5.782 5.737 -20.892 1.00 86.94 96 HIS A CA 1
ATOM 773 C C . HIS A 1 96 ? 5.587 4.845 -19.659 1.00 86.94 96 HIS A C 1
ATOM 775 O O . HIS A 1 96 ? 4.632 5.055 -18.914 1.00 86.94 96 HIS A O 1
ATOM 781 N N . ALA A 1 97 ? 6.496 3.895 -19.416 1.00 87.19 97 ALA A N 1
ATOM 782 C CA . ALA A 1 97 ? 6.450 3.027 -18.239 1.00 87.19 97 ALA A CA 1
ATOM 783 C C . ALA A 1 97 ? 6.512 3.830 -16.928 1.00 87.19 97 ALA A C 1
ATOM 785 O O . ALA A 1 97 ? 5.735 3.574 -16.013 1.00 87.19 97 ALA A O 1
ATOM 786 N N . GLU A 1 98 ? 7.370 4.846 -16.874 1.00 87.31 98 GLU A N 1
ATOM 787 C CA . GLU A 1 98 ? 7.504 5.763 -15.741 1.00 87.31 98 GLU A CA 1
ATOM 788 C C . GLU A 1 98 ? 6.224 6.586 -15.507 1.00 87.31 98 GLU A C 1
ATOM 790 O O . GLU A 1 98 ? 5.733 6.691 -14.385 1.00 87.31 98 GLU A O 1
ATOM 795 N N . ASN A 1 99 ? 5.604 7.120 -16.564 1.00 85.94 99 ASN A N 1
ATOM 796 C CA . ASN A 1 99 ? 4.331 7.837 -16.433 1.00 85.94 99 ASN A CA 1
ATOM 797 C C . ASN A 1 99 ? 3.201 6.926 -15.926 1.00 85.94 99 ASN A C 1
ATOM 799 O O . ASN A 1 99 ? 2.387 7.348 -15.105 1.00 85.94 99 ASN A O 1
ATOM 803 N N . VAL A 1 100 ? 3.153 5.676 -16.396 1.00 88.81 100 VAL A N 1
ATOM 804 C CA . VAL A 1 100 ? 2.193 4.673 -15.916 1.00 88.81 100 VAL A CA 1
ATOM 805 C C . VAL A 1 100 ? 2.442 4.351 -14.439 1.00 88.81 100 VAL A C 1
ATOM 807 O O . VAL A 1 100 ? 1.491 4.328 -13.657 1.00 88.81 100 VAL A O 1
ATOM 810 N N . TYR A 1 101 ? 3.706 4.177 -14.044 1.00 89.56 101 TYR A N 1
ATOM 811 C CA . TYR A 1 101 ? 4.111 3.998 -12.649 1.00 89.56 101 TYR A CA 1
ATOM 812 C C . TYR A 1 101 ? 3.607 5.142 -11.760 1.00 89.56 101 TYR A C 1
ATOM 814 O O . TYR A 1 101 ? 2.897 4.893 -10.784 1.00 89.56 101 TYR A O 1
ATOM 822 N N . HIS A 1 102 ? 3.862 6.396 -12.140 1.00 86.31 102 HIS A N 1
ATOM 823 C CA . HIS A 1 102 ? 3.370 7.555 -11.390 1.00 86.31 102 HIS A CA 1
ATOM 824 C C . HIS A 1 102 ? 1.839 7.622 -11.323 1.00 86.31 102 HIS A C 1
ATOM 826 O O . HIS A 1 102 ? 1.291 8.025 -10.298 1.00 86.31 102 HIS A O 1
ATOM 832 N N . GLY A 1 103 ? 1.135 7.172 -12.366 1.00 87.25 103 GLY A N 1
ATOM 833 C CA . GLY A 1 103 ? -0.322 7.031 -12.338 1.00 87.25 103 GLY A CA 1
ATOM 834 C C . GLY A 1 103 ? -0.810 6.070 -11.244 1.00 87.25 103 GLY A C 1
ATOM 835 O O . GLY A 1 103 ? -1.794 6.359 -10.553 1.00 87.25 103 GLY A O 1
ATOM 836 N N . PHE A 1 104 ? -0.104 4.956 -11.026 1.00 91.06 104 PHE A N 1
ATOM 837 C CA . PHE A 1 104 ? -0.414 4.030 -9.932 1.00 91.06 104 PHE A CA 1
ATOM 838 C C . PHE A 1 104 ? -0.080 4.616 -8.561 1.00 91.06 104 PHE A C 1
ATOM 840 O O . PHE A 1 104 ? -0.893 4.495 -7.645 1.00 91.06 104 PHE A O 1
ATOM 847 N N . ILE A 1 105 ? 1.054 5.307 -8.424 1.00 90.12 105 ILE A N 1
ATOM 848 C CA . ILE A 1 105 ? 1.433 5.996 -7.180 1.00 90.12 105 ILE A CA 1
ATOM 849 C C . ILE A 1 105 ? 0.383 7.047 -6.794 1.00 90.12 105 ILE A C 1
ATOM 851 O O . ILE A 1 105 ? -0.081 7.078 -5.654 1.00 90.12 105 ILE A O 1
ATOM 855 N N . PHE A 1 106 ? -0.079 7.846 -7.756 1.00 88.44 106 PHE A N 1
ATOM 856 C CA . PHE A 1 106 ? -1.150 8.819 -7.542 1.00 88.44 106 PHE A CA 1
ATOM 857 C C . PHE A 1 106 ? -2.478 8.157 -7.132 1.00 88.44 106 PHE A C 1
ATOM 859 O O . PHE A 1 106 ? -3.198 8.651 -6.258 1.00 88.44 106 PHE A O 1
ATOM 866 N N . SER A 1 107 ? -2.794 7.004 -7.728 1.00 90.94 107 SER A N 1
ATOM 867 C CA . SER A 1 107 ? -3.981 6.223 -7.365 1.00 90.94 107 SER A CA 1
ATOM 868 C C . SER A 1 107 ? -3.893 5.709 -5.927 1.00 90.94 107 SER A C 1
ATOM 870 O O . SER A 1 107 ? -4.853 5.848 -5.170 1.00 90.94 107 SER A O 1
ATOM 872 N N . VAL A 1 108 ? -2.733 5.179 -5.519 1.00 91.88 108 VAL A N 1
ATOM 873 C CA . VAL A 1 108 ? -2.463 4.779 -4.128 1.00 91.88 108 VAL A CA 1
A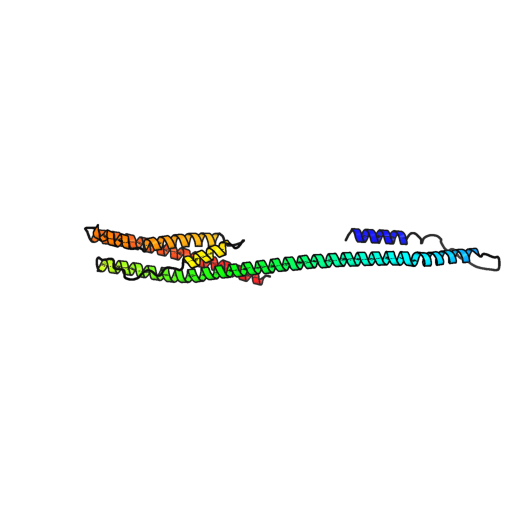TOM 874 C C . VAL A 1 108 ? -2.633 5.966 -3.187 1.00 91.88 108 VAL A C 1
ATOM 876 O O . VAL A 1 108 ? -3.360 5.851 -2.205 1.00 91.88 108 VAL A O 1
ATOM 879 N N . HIS A 1 109 ? -2.041 7.115 -3.514 1.00 91.12 109 HIS A N 1
ATOM 880 C CA . HIS A 1 109 ? -2.151 8.334 -2.716 1.00 91.12 109 HIS A CA 1
ATOM 881 C C . HIS A 1 109 ? -3.615 8.752 -2.497 1.00 91.12 109 HIS A C 1
ATOM 883 O O . HIS A 1 109 ? -4.041 8.963 -1.363 1.00 91.12 109 HIS A O 1
ATOM 889 N N . THR A 1 110 ? -4.422 8.776 -3.560 1.00 90.62 110 THR A N 1
ATOM 890 C CA . THR A 1 110 ? -5.854 9.117 -3.472 1.00 90.62 110 THR A CA 1
ATOM 891 C C . THR A 1 110 ? -6.627 8.138 -2.583 1.00 90.62 110 THR A C 1
ATOM 893 O O . THR A 1 110 ? -7.483 8.541 -1.793 1.00 90.62 110 THR A O 1
ATOM 896 N N . ILE A 1 111 ? -6.329 6.839 -2.683 1.00 92.25 111 ILE A N 1
ATOM 897 C CA . ILE A 1 111 ? -6.972 5.826 -1.839 1.00 92.25 111 ILE A CA 1
ATOM 898 C C . ILE A 1 111 ? -6.556 6.000 -0.371 1.00 92.25 111 ILE A C 1
ATOM 900 O O . ILE A 1 111 ? -7.405 5.915 0.514 1.00 92.25 111 ILE A O 1
ATOM 904 N N . LEU A 1 112 ? -5.284 6.302 -0.105 1.00 92.94 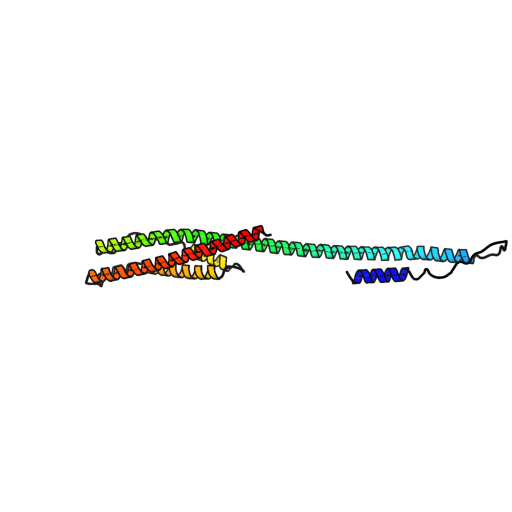112 LEU A N 1
ATOM 905 C CA . LEU A 1 112 ? -4.779 6.543 1.246 1.00 92.94 112 LEU A CA 1
ATOM 906 C C . LEU A 1 112 ? -5.415 7.776 1.905 1.00 92.94 112 LEU A C 1
ATOM 908 O O . LEU A 1 112 ? -5.750 7.700 3.083 1.00 92.94 112 LEU A O 1
ATOM 912 N N . ILE A 1 113 ? -5.680 8.857 1.159 1.00 91.19 113 ILE A N 1
ATOM 913 C CA . ILE A 1 113 ? -6.452 10.011 1.668 1.00 91.19 113 ILE A CA 1
ATOM 914 C C . ILE A 1 113 ? -7.847 9.566 2.129 1.00 91.19 113 ILE A C 1
ATOM 916 O O . ILE A 1 113 ? -8.295 9.899 3.227 1.00 91.19 113 ILE A O 1
ATOM 920 N N . ASN A 1 114 ? -8.539 8.757 1.321 1.00 90.38 114 ASN A N 1
ATOM 921 C CA . ASN A 1 114 ? -9.847 8.225 1.711 1.00 90.38 114 ASN A CA 1
ATOM 922 C C . ASN A 1 114 ? -9.751 7.342 2.963 1.00 90.38 114 ASN A C 1
ATOM 924 O O . ASN A 1 114 ? -10.633 7.383 3.824 1.00 90.38 114 ASN A O 1
ATOM 928 N N . HIS A 1 115 ? -8.679 6.558 3.082 1.00 92.50 115 HIS A N 1
ATOM 929 C CA . HIS A 1 115 ? -8.440 5.740 4.262 1.00 92.50 115 HIS A CA 1
ATOM 930 C C . HIS A 1 115 ? -8.180 6.593 5.509 1.00 92.50 115 HIS A C 1
ATOM 932 O O . HIS A 1 115 ? -8.712 6.276 6.570 1.00 92.50 115 HIS A O 1
ATOM 938 N N . GLU A 1 116 ? -7.428 7.689 5.394 1.00 91.69 116 GLU A N 1
ATOM 939 C CA . GLU A 1 116 ? -7.208 8.638 6.490 1.00 91.69 116 GLU A CA 1
ATOM 940 C C . GLU A 1 116 ? -8.537 9.196 7.018 1.00 91.69 116 GLU A C 1
ATOM 942 O O . GLU A 1 116 ? -8.795 9.169 8.226 1.00 91.69 116 GLU A O 1
ATOM 947 N N . HIS A 1 117 ? -9.415 9.649 6.116 1.00 90.00 117 HIS A N 1
ATOM 948 C CA . HIS A 1 117 ? -10.742 10.143 6.482 1.00 90.00 117 HIS A CA 1
ATOM 949 C C . HIS A 1 117 ? -11.567 9.084 7.218 1.00 90.00 117 HIS A C 1
ATOM 951 O O . HIS A 1 117 ? -12.136 9.375 8.271 1.00 90.00 117 HIS A O 1
ATOM 957 N N . PHE A 1 118 ? -11.585 7.849 6.714 1.00 89.69 118 PHE A N 1
ATOM 958 C CA . PHE A 1 118 ? -12.296 6.754 7.368 1.00 89.69 118 PHE A CA 1
ATOM 959 C C . PHE A 1 118 ? -11.738 6.442 8.761 1.00 89.69 118 PHE A C 1
ATOM 961 O O . PHE A 1 118 ? -12.511 6.325 9.708 1.00 89.69 118 PHE A O 1
ATOM 968 N N . LEU A 1 119 ? -10.415 6.333 8.918 1.00 91.19 119 LEU A N 1
ATOM 969 C CA . LEU A 1 119 ? -9.789 6.014 10.208 1.00 91.19 119 LEU A CA 1
ATOM 970 C C . LEU A 1 119 ? -10.055 7.108 11.256 1.00 91.19 119 LEU A C 1
ATOM 972 O O . LEU A 1 119 ? -10.257 6.813 12.439 1.00 91.19 119 LEU A O 1
ATOM 976 N N . ASN A 1 120 ? -10.102 8.373 10.826 1.00 89.19 120 ASN A N 1
ATOM 977 C CA . ASN A 1 120 ? -10.506 9.487 11.681 1.00 89.19 120 ASN A CA 1
ATOM 978 C C . ASN A 1 120 ? -11.944 9.317 12.190 1.00 89.19 120 ASN A C 1
ATOM 980 O O . ASN A 1 120 ? -12.161 9.364 13.402 1.00 89.19 120 ASN A O 1
ATOM 984 N N . SER A 1 121 ? -12.899 9.040 11.300 1.00 88.38 121 SER A N 1
ATOM 985 C CA . SER A 1 121 ? -14.299 8.810 11.683 1.00 88.38 121 SER A CA 1
ATOM 986 C C . SER A 1 121 ? -14.490 7.546 12.529 1.00 88.38 121 SER A C 1
ATOM 988 O O . SER A 1 121 ? -15.250 7.564 13.497 1.00 88.38 121 SER A O 1
ATOM 990 N N . LEU A 1 122 ? -13.763 6.467 12.226 1.00 88.81 122 LEU A N 1
ATOM 991 C CA . LEU A 1 122 ? -13.836 5.201 12.960 1.00 88.81 122 LEU A CA 1
ATOM 992 C C . LEU A 1 122 ? -13.453 5.375 14.435 1.00 88.81 122 LEU A C 1
ATOM 994 O O . LEU A 1 122 ? -14.079 4.788 15.314 1.00 88.81 122 LEU A O 1
ATOM 998 N N . THR A 1 123 ? -12.454 6.213 14.722 1.00 88.44 123 THR A N 1
ATOM 999 C CA . THR A 1 123 ? -12.026 6.503 16.101 1.00 88.44 123 THR A CA 1
ATOM 1000 C C . THR A 1 123 ? -13.175 7.085 16.933 1.00 88.44 123 THR A C 1
ATOM 1002 O O . THR A 1 123 ? -13.387 6.693 18.083 1.00 88.44 123 THR A O 1
ATOM 1005 N N . GLU A 1 124 ? -13.928 8.024 16.357 1.00 88.69 124 GLU A N 1
ATOM 1006 C CA . GLU A 1 124 ? -15.082 8.648 17.011 1.00 88.69 124 GLU A CA 1
ATOM 1007 C C . GLU A 1 124 ? -16.245 7.663 17.150 1.00 88.69 124 GLU A C 1
ATOM 1009 O O . GLU A 1 124 ? -16.888 7.599 18.199 1.00 88.69 124 GLU A O 1
ATOM 1014 N N . GLU A 1 125 ? -16.482 6.848 16.123 1.00 87.38 125 GLU A N 1
ATOM 1015 C CA . GLU A 1 125 ? -17.518 5.820 16.133 1.00 87.38 125 GLU A CA 1
ATOM 1016 C C . GLU A 1 125 ? -17.273 4.770 17.223 1.00 87.38 125 GLU A C 1
ATOM 1018 O O . GLU A 1 125 ? -18.175 4.486 18.011 1.00 87.38 125 GLU A O 1
ATOM 1023 N N . LEU A 1 126 ? -16.044 4.258 17.346 1.00 88.69 126 LEU A N 1
ATOM 1024 C CA . LEU A 1 126 ? -15.662 3.307 18.394 1.00 88.69 126 LEU A CA 1
ATOM 1025 C C . LEU A 1 126 ? -15.892 3.884 19.797 1.00 88.69 126 LEU A C 1
ATOM 1027 O O . LEU A 1 126 ? -16.468 3.217 20.659 1.00 88.69 126 LEU A O 1
ATOM 1031 N N . ARG A 1 127 ? -15.520 5.151 20.020 1.00 88.62 127 ARG A N 1
ATOM 1032 C CA . ARG A 1 127 ? -15.774 5.845 21.295 1.00 88.62 127 ARG A CA 1
ATOM 1033 C C . ARG A 1 127 ? -17.267 5.985 21.588 1.00 88.62 127 ARG A C 1
ATOM 1035 O O . ARG A 1 127 ? -17.685 5.786 22.729 1.00 88.62 127 ARG A O 1
ATOM 1042 N N . ASN A 1 128 ? -18.075 6.288 20.574 1.00 88.50 128 ASN A N 1
ATOM 1043 C CA . ASN A 1 128 ? -19.527 6.398 20.715 1.00 88.50 128 ASN A CA 1
ATOM 1044 C C . ASN A 1 128 ? -20.180 5.045 21.028 1.00 88.50 128 ASN A C 1
ATOM 1046 O O . ASN A 1 128 ? -21.059 4.978 21.890 1.00 88.50 128 ASN A O 1
ATOM 1050 N N . ILE A 1 129 ? -19.729 3.965 20.383 1.00 86.81 129 ILE A N 1
ATOM 1051 C CA . ILE A 1 129 ? -20.200 2.603 20.665 1.00 86.81 129 ILE A CA 1
ATOM 1052 C C . ILE A 1 129 ? -19.873 2.223 22.113 1.00 86.81 129 ILE A C 1
ATOM 1054 O O . ILE A 1 129 ? -20.770 1.789 22.837 1.00 86.81 129 ILE A O 1
ATOM 1058 N N . LEU A 1 130 ? -18.637 2.457 22.572 1.00 88.44 130 LEU A N 1
ATOM 1059 C CA . LEU A 1 130 ? -18.236 2.204 23.959 1.00 88.44 130 LEU A CA 1
ATOM 1060 C C . LEU A 1 130 ? -19.080 3.017 24.954 1.00 88.44 130 LEU A C 1
ATOM 1062 O O . LEU A 1 130 ? -19.586 2.470 25.934 1.00 88.44 130 LEU A O 1
ATOM 1066 N N . ALA A 1 131 ? -19.282 4.312 24.695 1.00 88.19 131 ALA A N 1
ATOM 1067 C CA . ALA A 1 131 ? -20.092 5.176 25.551 1.00 88.19 131 ALA A CA 1
ATOM 1068 C C . ALA A 1 131 ? -21.557 4.709 25.630 1.00 88.19 131 ALA A C 1
ATOM 1070 O O . ALA A 1 131 ? -22.156 4.719 26.709 1.00 88.19 131 ALA A O 1
ATOM 1071 N N . ASN A 1 132 ? -22.133 4.264 24.511 1.00 85.94 132 ASN A N 1
ATOM 1072 C CA . ASN A 1 132 ? -23.484 3.707 24.472 1.00 85.94 132 ASN A CA 1
ATOM 1073 C C . ASN A 1 132 ? -23.567 2.359 25.194 1.00 85.94 132 ASN A C 1
ATOM 1075 O O . ASN A 1 132 ? -24.521 2.129 25.940 1.00 85.94 132 ASN A O 1
ATOM 1079 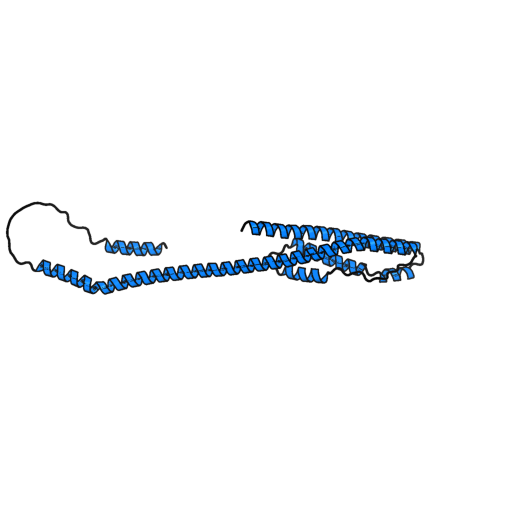N N . ALA A 1 133 ? -22.561 1.499 25.039 1.00 84.12 133 ALA A N 1
ATOM 1080 C CA . ALA A 1 133 ? -22.489 0.226 25.745 1.00 84.12 133 ALA A CA 1
ATOM 1081 C C . ALA A 1 133 ? -22.387 0.426 27.265 1.00 84.12 133 ALA A C 1
ATOM 1083 O O . ALA A 1 133 ? -23.118 -0.227 28.006 1.00 84.12 133 ALA A O 1
ATOM 1084 N N . LYS A 1 134 ? -21.584 1.395 27.730 1.00 84.69 134 LYS A N 1
ATOM 1085 C CA . LYS A 1 134 ? -21.505 1.787 29.151 1.00 84.69 134 LYS A CA 1
ATOM 1086 C C . LYS A 1 134 ? -22.835 2.323 29.695 1.00 84.69 134 LYS A C 1
ATOM 1088 O O . LYS A 1 134 ? -23.171 2.062 30.842 1.00 84.69 134 LYS A O 1
ATOM 1093 N N . LYS A 1 135 ? -23.609 3.055 28.884 1.00 85.12 135 LYS A N 1
ATOM 1094 C CA . LYS A 1 135 ? -24.924 3.591 29.289 1.00 85.12 135 LYS A CA 1
ATOM 1095 C C . LYS A 1 135 ? -26.033 2.539 29.316 1.00 85.12 135 LYS A C 1
ATOM 1097 O O . LYS A 1 135 ? -26.949 2.649 30.122 1.00 85.12 135 LYS A O 1
ATOM 1102 N N . THR A 1 136 ? -25.999 1.578 28.396 1.00 80.50 136 THR A N 1
ATOM 1103 C CA . THR A 1 136 ? -27.105 0.627 28.171 1.00 80.50 136 THR A CA 1
ATOM 1104 C C . THR A 1 136 ? -26.832 -0.777 28.712 1.00 80.50 136 THR A C 1
ATOM 1106 O O . THR A 1 136 ? -27.737 -1.613 28.709 1.00 80.50 136 THR A O 1
ATOM 1109 N N . GLY A 1 137 ? -25.592 -1.067 29.122 1.00 73.56 137 GLY A N 1
ATOM 1110 C CA . GLY A 1 137 ? -25.141 -2.403 29.527 1.00 73.56 137 GLY A CA 1
ATOM 1111 C C . GLY A 1 137 ? -25.140 -3.423 28.378 1.00 73.56 137 GLY A C 1
ATOM 1112 O O . GLY A 1 137 ? -25.026 -4.633 28.601 1.00 73.56 137 GLY A O 1
A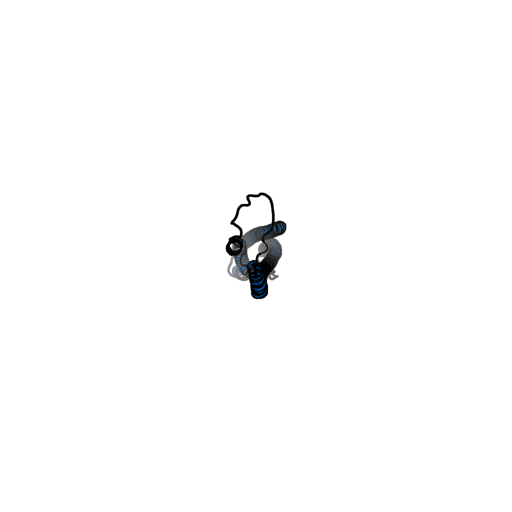TOM 1113 N N . LYS A 1 138 ? -25.323 -2.963 27.133 1.00 72.19 138 LYS A N 1
ATOM 1114 C CA . LYS A 1 138 ? -25.462 -3.800 25.939 1.00 72.19 138 LYS A CA 1
ATOM 1115 C C . LYS A 1 138 ? -24.637 -3.231 24.798 1.00 72.19 138 LYS A C 1
ATOM 1117 O O . LYS A 1 138 ? -24.725 -2.052 24.478 1.00 72.19 138 LYS A O 1
ATOM 1122 N N . LEU A 1 139 ? -23.876 -4.101 24.146 1.00 75.19 139 LEU A N 1
ATOM 1123 C CA . LEU A 1 139 ? -23.246 -3.765 22.881 1.00 75.19 139 LEU A CA 1
ATOM 1124 C C . LEU A 1 139 ? -24.306 -3.904 21.782 1.00 75.19 139 LEU A C 1
ATOM 1126 O O . LEU A 1 139 ? -24.702 -5.017 21.444 1.00 75.19 139 LEU A O 1
ATOM 1130 N N . ALA A 1 140 ? -24.813 -2.777 21.289 1.00 65.00 140 ALA A N 1
ATOM 1131 C CA . ALA A 1 140 ? -25.721 -2.718 20.148 1.00 65.00 140 ALA A CA 1
ATOM 1132 C C . ALA A 1 140 ? -24.980 -2.109 18.955 1.00 65.00 140 ALA A C 1
ATOM 1134 O O . ALA A 1 140 ? -24.294 -1.096 19.103 1.00 65.00 140 ALA A O 1
ATOM 1135 N N . TYR A 1 141 ? -25.101 -2.746 17.793 1.00 64.69 141 TYR A N 1
ATOM 1136 C CA . TYR A 1 141 ? -24.388 -2.361 16.582 1.00 64.69 141 TYR A CA 1
ATOM 1137 C C . TYR A 1 141 ? -25.256 -2.658 15.356 1.00 64.69 141 TYR A C 1
ATOM 1139 O O . TYR A 1 141 ? -25.578 -3.815 15.096 1.00 64.69 141 TYR A O 1
ATOM 1147 N N . ASP A 1 142 ? -25.639 -1.605 14.627 1.00 55.25 142 ASP A N 1
ATOM 1148 C CA . ASP A 1 142 ? -26.694 -1.664 13.600 1.00 55.25 142 ASP A CA 1
ATOM 1149 C C . ASP A 1 142 ? -26.192 -1.475 12.158 1.00 55.25 142 ASP A C 1
ATOM 1151 O O . ASP A 1 142 ? -26.984 -1.540 11.217 1.00 55.25 142 ASP A O 1
ATOM 1155 N N . ARG A 1 143 ? -24.900 -1.214 11.931 1.00 56.69 143 ARG A N 1
ATOM 1156 C CA . ARG A 1 143 ? -24.374 -0.910 10.587 1.00 56.69 143 ARG A CA 1
ATOM 1157 C C . ARG A 1 143 ? -23.151 -1.749 10.292 1.00 56.69 143 ARG A C 1
ATOM 1159 O O . ARG A 1 143 ? -22.301 -1.761 11.146 1.00 56.69 143 ARG A O 1
ATOM 1166 N N . PRO A 1 144 ? -22.981 -2.383 9.128 1.00 57.31 144 PRO A N 1
ATOM 1167 C CA . PRO A 1 144 ? -21.675 -2.920 8.755 1.00 57.31 144 PRO A CA 1
ATOM 1168 C C . PRO A 1 144 ? -20.670 -1.771 8.558 1.00 57.31 144 PRO A C 1
ATOM 1170 O O . PRO A 1 144 ? -21.022 -0.750 7.963 1.00 57.31 144 PRO A O 1
ATOM 1173 N N . TYR A 1 145 ? -19.429 -1.928 9.033 1.00 62.16 145 TYR A N 1
ATOM 1174 C CA . TYR A 1 145 ? -18.368 -0.958 8.756 1.00 62.16 145 TYR A CA 1
ATOM 1175 C C . TYR A 1 145 ? -18.164 -0.811 7.249 1.00 62.16 145 TYR A C 1
ATOM 1177 O O . TYR A 1 145 ? -18.105 -1.797 6.510 1.00 62.16 145 TYR A O 1
ATOM 1185 N N . THR A 1 146 ? -18.025 0.433 6.794 1.00 58.34 146 THR A N 1
ATOM 1186 C CA . THR A 1 146 ? -17.566 0.714 5.437 1.00 58.34 146 THR A CA 1
ATOM 1187 C C . THR A 1 146 ? -16.167 0.130 5.288 1.00 58.34 146 THR A C 1
ATOM 1189 O O . THR A 1 146 ? -15.236 0.561 5.961 1.00 58.34 146 THR A O 1
ATOM 1192 N N . TYR A 1 147 ? -16.007 -0.864 4.423 1.00 68.62 147 TYR A N 1
ATOM 1193 C CA . TYR A 1 147 ? -14.689 -1.405 4.130 1.00 68.62 147 TYR A CA 1
ATOM 1194 C C . TYR A 1 147 ? -13.888 -0.350 3.343 1.00 68.62 147 TYR A C 1
ATOM 1196 O O . TYR A 1 147 ? -14.261 0.024 2.232 1.00 68.62 147 TYR A O 1
ATOM 1204 N N . LEU A 1 148 ? -12.782 0.134 3.916 1.00 77.69 148 LEU 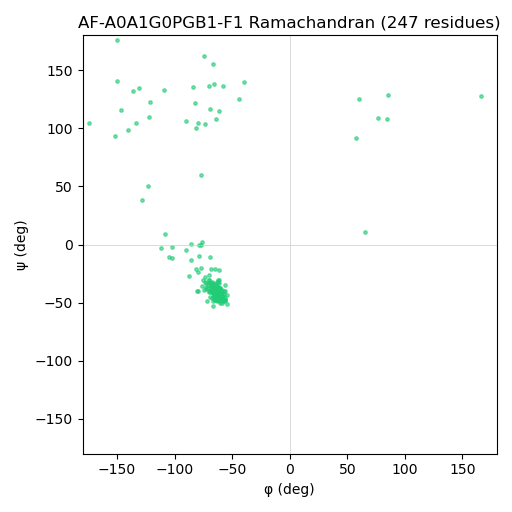A N 1
ATOM 1205 C CA . LEU A 1 148 ? -11.627 0.663 3.181 1.00 77.69 148 LEU A CA 1
ATOM 1206 C C . LEU A 1 148 ? -11.356 -0.198 1.948 1.00 77.69 148 LEU A C 1
ATOM 1208 O O . LEU A 1 148 ? -11.400 -1.431 2.013 1.00 77.69 148 LEU A O 1
ATOM 1212 N N . ALA A 1 149 ? -11.009 0.460 0.847 1.00 80.69 149 ALA A N 1
ATOM 1213 C CA . ALA A 1 149 ? -10.794 -0.156 -0.453 1.00 80.69 149 ALA A CA 1
ATOM 1214 C C . ALA A 1 149 ? -9.434 -0.878 -0.541 1.00 80.69 149 ALA A C 1
ATOM 1216 O O . ALA A 1 149 ? -8.584 -0.570 -1.380 1.00 80.69 149 ALA A O 1
ATOM 1217 N N . VAL A 1 150 ? -9.233 -1.870 0.327 1.00 86.06 150 VAL A N 1
ATOM 1218 C CA . VAL A 1 150 ? -8.010 -2.681 0.430 1.00 86.06 150 VAL A CA 1
ATOM 1219 C C . VAL A 1 150 ? -7.702 -3.395 -0.884 1.00 86.06 150 VAL A C 1
ATOM 1221 O O . VAL A 1 150 ? -6.548 -3.428 -1.303 1.00 86.06 150 VAL A O 1
ATOM 1224 N N . ASP A 1 151 ? -8.719 -3.904 -1.579 1.00 86.44 151 ASP A N 1
ATOM 1225 C CA . ASP A 1 151 ? -8.529 -4.601 -2.856 1.00 86.44 151 ASP A CA 1
ATOM 1226 C C . ASP A 1 151 ? -7.988 -3.675 -3.951 1.00 86.44 151 ASP A C 1
ATOM 1228 O O . ASP A 1 151 ? -7.148 -4.085 -4.756 1.00 86.44 151 ASP A O 1
ATOM 1232 N N . LEU A 1 152 ? -8.403 -2.403 -3.951 1.00 87.75 152 LEU A N 1
ATOM 1233 C CA . LEU A 1 152 ? -7.867 -1.407 -4.878 1.00 87.75 152 LEU A CA 1
ATOM 1234 C C . LEU A 1 152 ? -6.399 -1.103 -4.570 1.00 87.75 152 LEU A C 1
ATOM 1236 O O . LEU A 1 152 ? -5.593 -1.018 -5.498 1.00 87.75 152 LEU A O 1
ATOM 1240 N N . LEU A 1 153 ? -6.020 -0.987 -3.293 1.00 90.88 153 LEU A N 1
ATOM 1241 C CA . LEU A 1 153 ? -4.613 -0.817 -2.915 1.00 90.88 153 LEU A CA 1
ATOM 1242 C C . LEU A 1 153 ? -3.768 -2.036 -3.282 1.00 90.88 153 LEU A C 1
ATOM 1244 O O . LEU A 1 153 ? -2.698 -1.864 -3.854 1.00 90.88 153 LEU A O 1
ATOM 1248 N N . LYS A 1 154 ? -4.248 -3.257 -3.023 1.00 91.69 154 LYS A N 1
ATOM 1249 C CA . LYS A 1 154 ? -3.551 -4.495 -3.410 1.00 91.69 154 LYS A CA 1
ATOM 1250 C C . LYS A 1 154 ? -3.343 -4.582 -4.918 1.00 91.69 154 LYS A C 1
ATOM 1252 O O . LYS A 1 154 ? -2.261 -4.948 -5.373 1.00 91.69 154 LYS A O 1
ATOM 1257 N N . ASN A 1 155 ? -4.361 -4.229 -5.704 1.00 92.75 155 ASN A N 1
ATOM 1258 C CA . ASN A 1 155 ? -4.243 -4.221 -7.157 1.00 92.75 155 ASN A CA 1
ATOM 1259 C C . ASN A 1 155 ? -3.183 -3.208 -7.619 1.00 92.75 155 ASN A C 1
ATOM 1261 O O . ASN A 1 155 ? -2.301 -3.565 -8.395 1.00 92.75 155 ASN A O 1
ATOM 1265 N N . ASN A 1 156 ? -3.209 -1.979 -7.091 1.00 91.44 156 ASN A N 1
ATOM 1266 C CA . ASN A 1 156 ? -2.200 -0.967 -7.416 1.00 91.44 156 ASN A CA 1
ATOM 1267 C C . ASN A 1 156 ? -0.791 -1.369 -6.956 1.00 91.44 156 ASN A C 1
ATOM 1269 O O . ASN A 1 156 ? 0.159 -1.206 -7.715 1.00 91.44 156 ASN A O 1
ATOM 1273 N N . LEU A 1 157 ? -0.652 -1.963 -5.769 1.00 92.56 157 LEU A N 1
ATOM 1274 C CA . LEU A 1 157 ? 0.610 -2.503 -5.262 1.00 92.56 157 LEU A CA 1
ATOM 1275 C C . LEU A 1 157 ? 1.204 -3.539 -6.227 1.00 92.56 157 LEU A C 1
ATOM 1277 O O . LEU A 1 157 ? 2.378 -3.453 -6.573 1.00 92.56 157 LEU A O 1
ATOM 1281 N N . ASN A 1 158 ? 0.393 -4.475 -6.725 1.00 92.00 158 ASN A N 1
ATOM 1282 C CA . ASN A 1 158 ? 0.854 -5.469 -7.698 1.00 92.00 158 ASN A CA 1
ATOM 1283 C C . ASN A 1 158 ? 1.318 -4.831 -9.017 1.00 92.00 158 ASN A C 1
ATOM 1285 O O . ASN A 1 158 ? 2.222 -5.351 -9.667 1.00 92.00 158 ASN A O 1
ATOM 1289 N N . LYS A 1 159 ? 0.713 -3.708 -9.424 1.00 91.31 159 LYS A N 1
ATOM 1290 C CA . LYS A 1 159 ? 1.143 -2.951 -10.609 1.00 91.31 159 LYS A CA 1
ATOM 1291 C C . LYS A 1 159 ? 2.435 -2.173 -10.365 1.00 91.31 159 LYS A C 1
ATOM 1293 O O . LYS A 1 159 ? 3.287 -2.157 -11.245 1.00 91.31 159 LYS A O 1
ATOM 1298 N N . ILE A 1 160 ? 2.597 -1.591 -9.179 1.00 90.81 160 ILE A N 1
ATOM 1299 C CA . ILE A 1 160 ? 3.826 -0.915 -8.736 1.00 90.81 160 ILE A CA 1
ATOM 1300 C C . ILE A 1 160 ? 4.998 -1.902 -8.706 1.00 90.81 160 ILE A C 1
ATOM 1302 O O . ILE A 1 160 ? 6.054 -1.614 -9.258 1.00 90.81 160 ILE A O 1
ATOM 1306 N N . LEU A 1 161 ? 4.790 -3.098 -8.148 1.00 90.75 161 LEU A N 1
ATOM 1307 C CA . LEU A 1 161 ? 5.801 -4.159 -8.079 1.00 90.75 161 LEU A CA 1
ATOM 1308 C C . LEU A 1 161 ? 6.277 -4.655 -9.453 1.00 90.75 161 LEU A C 1
ATOM 1310 O O . LEU A 1 161 ? 7.360 -5.224 -9.552 1.00 90.75 161 LEU A O 1
ATOM 1314 N N . ALA A 1 162 ? 5.479 -4.461 -10.506 1.00 89.00 162 ALA A N 1
ATOM 1315 C CA . ALA A 1 162 ? 5.851 -4.831 -11.869 1.00 89.00 162 ALA A CA 1
ATOM 1316 C C . ALA A 1 162 ? 6.805 -3.820 -12.536 1.00 89.00 162 ALA A C 1
ATOM 1318 O O . ALA A 1 162 ? 7.313 -4.097 -13.622 1.00 89.00 162 ALA A O 1
ATOM 1319 N N . TYR A 1 163 ? 7.035 -2.654 -11.927 1.00 89.69 163 TYR A N 1
ATOM 1320 C CA . TYR A 1 163 ? 7.969 -1.650 -12.430 1.00 89.69 163 TYR A CA 1
ATOM 1321 C C . TYR A 1 163 ? 9.404 -1.968 -11.990 1.00 89.69 163 TYR A C 1
ATOM 1323 O O . TYR A 1 163 ? 9.642 -2.295 -10.840 1.00 89.69 163 TYR A O 1
ATOM 1331 N N . GLU A 1 164 ? 10.399 -1.866 -12.871 1.00 83.12 164 GLU A N 1
ATOM 1332 C CA . GLU A 1 164 ? 11.764 -2.327 -12.548 1.00 83.12 164 GLU A CA 1
ATOM 1333 C C . GLU A 1 164 ? 12.475 -1.486 -11.474 1.00 83.12 164 GLU A C 1
ATOM 1335 O O . GLU A 1 164 ? 13.430 -1.948 -10.856 1.00 83.12 164 GLU A O 1
ATOM 1340 N N . SER A 1 165 ? 12.044 -0.243 -11.260 1.00 85.12 165 SER A N 1
ATOM 1341 C CA . SER A 1 165 ? 12.720 0.725 -10.386 1.00 85.12 165 SER A CA 1
ATOM 1342 C C . SER A 1 165 ? 11.768 1.350 -9.364 1.00 85.12 165 SER A C 1
ATOM 1344 O O . SER A 1 165 ? 11.846 2.548 -9.110 1.00 85.12 165 SER A O 1
ATOM 1346 N N . TYR A 1 166 ? 10.839 0.564 -8.809 1.00 87.31 166 TYR A N 1
ATOM 1347 C CA . TYR A 1 166 ? 9.937 1.048 -7.758 1.00 87.31 166 TYR A CA 1
ATOM 1348 C C . TYR A 1 166 ? 10.684 1.372 -6.452 1.00 87.31 166 TYR A C 1
ATOM 1350 O O . TYR A 1 166 ? 11.719 0.773 -6.142 1.00 87.31 166 TYR A O 1
ATOM 1358 N N . ASP A 1 167 ? 10.115 2.259 -5.631 1.00 87.06 167 ASP A N 1
ATOM 1359 C CA . ASP A 1 167 ? 10.609 2.514 -4.274 1.00 87.06 167 ASP A CA 1
ATOM 1360 C C . ASP A 1 167 ? 10.246 1.352 -3.332 1.00 87.06 167 ASP A C 1
ATOM 1362 O O . ASP A 1 167 ? 9.110 1.196 -2.871 1.00 87.06 167 ASP A O 1
ATOM 1366 N N . ALA A 1 168 ? 11.243 0.520 -3.024 1.00 88.62 168 ALA A N 1
ATOM 1367 C CA . ALA A 1 168 ? 11.075 -0.645 -2.163 1.00 88.62 168 ALA A CA 1
ATOM 1368 C C . ALA A 1 168 ? 10.635 -0.296 -0.732 1.00 88.62 168 ALA A C 1
ATOM 1370 O O . ALA A 1 168 ? 9.918 -1.081 -0.108 1.00 88.62 168 ALA A O 1
ATOM 1371 N N . LYS A 1 169 ? 11.024 0.872 -0.206 1.00 89.81 169 LYS A N 1
ATOM 1372 C CA . LYS A 1 169 ? 10.664 1.301 1.149 1.00 89.81 169 LYS A CA 1
ATOM 1373 C C . LYS A 1 169 ? 9.183 1.661 1.216 1.00 89.81 169 LYS A C 1
ATOM 1375 O O . LYS A 1 169 ? 8.484 1.170 2.105 1.00 89.81 169 LYS A O 1
ATOM 1380 N N . ASN A 1 170 ? 8.701 2.470 0.272 1.00 88.31 170 ASN A N 1
ATOM 1381 C CA . ASN A 1 170 ? 7.286 2.849 0.202 1.00 88.31 170 ASN A CA 1
ATOM 1382 C C . ASN A 1 170 ? 6.399 1.615 -0.024 1.00 88.31 170 ASN A C 1
ATOM 1384 O O . ASN A 1 170 ? 5.369 1.449 0.631 1.00 88.31 170 ASN A O 1
ATOM 1388 N N . VAL A 1 171 ? 6.844 0.697 -0.885 1.00 91.81 171 VAL A N 1
ATOM 1389 C CA . VAL A 1 171 ? 6.180 -0.591 -1.126 1.00 91.81 171 VAL A CA 1
ATOM 1390 C C . VAL A 1 171 ? 6.110 -1.447 0.140 1.00 91.81 171 VAL A C 1
ATOM 1392 O O . VAL A 1 171 ? 5.038 -1.949 0.478 1.00 91.81 171 VAL A O 1
ATOM 1395 N N . GLN A 1 172 ? 7.215 -1.606 0.873 1.00 92.50 172 GLN A N 1
ATOM 1396 C CA . GLN A 1 172 ? 7.236 -2.401 2.104 1.00 92.50 172 GLN A CA 1
ATOM 1397 C C . GLN A 1 172 ? 6.314 -1.812 3.179 1.00 92.50 172 GLN A C 1
ATOM 1399 O O . GLN A 1 172 ? 5.588 -2.551 3.853 1.00 92.50 172 GLN A O 1
ATOM 1404 N N . LEU A 1 173 ? 6.311 -0.486 3.324 1.00 93.06 173 LEU A N 1
ATOM 1405 C CA . LEU A 1 173 ? 5.418 0.201 4.250 1.00 93.06 173 LEU A CA 1
ATOM 1406 C C . LEU A 1 173 ? 3.948 -0.003 3.850 1.00 93.06 173 LEU A C 1
ATOM 1408 O O . LEU A 1 173 ? 3.120 -0.293 4.713 1.00 93.06 173 LEU A O 1
ATOM 1412 N N . LEU A 1 174 ? 3.632 0.043 2.550 1.00 93.75 174 LEU A N 1
ATOM 1413 C CA . LEU A 1 174 ? 2.280 -0.191 2.038 1.00 93.75 174 LEU A CA 1
ATOM 1414 C C . LEU A 1 174 ? 1.813 -1.634 2.278 1.00 93.75 174 LEU A C 1
ATOM 1416 O O . LEU A 1 174 ? 0.678 -1.848 2.699 1.00 93.75 174 LEU A O 1
ATOM 1420 N N . VAL A 1 175 ? 2.681 -2.627 2.067 1.00 94.19 175 VAL A N 1
ATOM 1421 C CA . VAL A 1 175 ? 2.392 -4.038 2.391 1.00 94.19 175 VAL A CA 1
ATOM 1422 C C . VAL A 1 175 ? 2.091 -4.198 3.879 1.00 94.19 175 VAL A C 1
ATOM 1424 O O . VAL A 1 175 ? 1.102 -4.826 4.255 1.00 94.19 175 VAL A O 1
ATOM 1427 N N . THR A 1 176 ? 2.927 -3.601 4.729 1.00 94.38 176 THR A N 1
ATOM 1428 C CA . THR A 1 176 ? 2.754 -3.653 6.186 1.00 94.38 176 THR A CA 1
ATOM 1429 C C . THR A 1 176 ? 1.419 -3.019 6.576 1.00 94.38 176 THR A C 1
ATOM 1431 O O . THR A 1 176 ? 0.643 -3.618 7.319 1.00 94.38 176 THR A O 1
ATOM 1434 N N . TYR A 1 177 ? 1.104 -1.853 6.008 1.00 95.12 177 TYR A N 1
ATOM 1435 C CA . TYR A 1 177 ? -0.165 -1.164 6.212 1.00 95.12 177 TYR A CA 1
ATOM 1436 C C . TYR A 1 177 ? -1.367 -2.042 5.839 1.00 95.12 177 TYR A C 1
ATOM 1438 O O . TYR A 1 177 ? -2.289 -2.184 6.641 1.00 95.12 177 TYR A O 1
ATOM 1446 N N . LEU A 1 178 ? -1.344 -2.690 4.669 1.00 93.50 178 LEU A N 1
ATOM 1447 C CA . LEU A 1 178 ? -2.434 -3.566 4.224 1.00 93.50 178 LEU A CA 1
ATOM 1448 C C . LEU A 1 178 ? -2.677 -4.725 5.196 1.00 93.50 178 LEU A C 1
ATOM 1450 O O . LEU A 1 178 ? -3.827 -4.985 5.545 1.00 93.50 178 LEU A O 1
ATOM 1454 N N . ASN A 1 179 ? -1.614 -5.358 5.696 1.00 91.44 179 ASN A N 1
ATOM 1455 C CA . ASN A 1 179 ? -1.731 -6.421 6.698 1.00 91.44 179 ASN A CA 1
ATOM 1456 C C . ASN A 1 179 ? -2.366 -5.908 8.004 1.00 91.44 179 ASN A C 1
ATOM 1458 O O . ASN A 1 179 ? -3.206 -6.583 8.599 1.00 91.44 179 ASN A O 1
ATOM 1462 N N . HIS A 1 180 ? -1.997 -4.706 8.458 1.00 92.44 180 HIS A N 1
ATOM 1463 C CA . HIS A 1 180 ? -2.611 -4.107 9.647 1.00 92.44 180 HIS A CA 1
ATOM 1464 C C . HIS A 1 180 ? -4.090 -3.764 9.436 1.00 92.44 180 HIS A C 1
ATOM 1466 O O . HIS A 1 180 ? -4.882 -3.941 10.362 1.00 92.44 180 HIS A O 1
ATOM 1472 N N . VAL A 1 181 ? -4.484 -3.328 8.235 1.00 91.38 181 VAL A N 1
ATOM 1473 C CA . VAL A 1 181 ? -5.896 -3.079 7.910 1.00 91.38 181 VAL A CA 1
ATOM 1474 C C . VAL A 1 181 ? -6.708 -4.375 7.935 1.00 91.38 181 VAL A C 1
ATOM 1476 O O . VAL A 1 181 ? -7.798 -4.400 8.502 1.00 91.38 181 VAL A O 1
ATOM 1479 N N . GLU A 1 182 ? -6.185 -5.464 7.369 1.00 88.06 182 GLU A N 1
ATOM 1480 C CA . GLU A 1 182 ? -6.860 -6.768 7.416 1.00 88.06 182 GLU A CA 1
ATOM 1481 C C . GLU A 1 182 ? -7.055 -7.266 8.850 1.00 88.06 182 GLU A C 1
ATOM 1483 O O . GLU A 1 182 ? -8.138 -7.733 9.205 1.00 88.06 182 GLU A O 1
ATOM 1488 N N . ASN A 1 183 ? -6.033 -7.109 9.694 1.00 87.75 183 ASN A N 1
ATOM 1489 C CA . ASN A 1 183 ? -6.133 -7.436 11.114 1.00 87.75 183 ASN A CA 1
ATOM 1490 C C . ASN A 1 183 ? -7.192 -6.579 11.816 1.00 87.75 183 ASN A C 1
ATOM 1492 O O . ASN A 1 183 ? -8.022 -7.124 12.541 1.00 87.75 183 ASN A O 1
ATOM 1496 N N . LEU A 1 184 ? -7.222 -5.266 11.551 1.00 88.81 184 LEU A N 1
ATOM 1497 C CA . LEU A 1 184 ? -8.252 -4.382 12.095 1.00 88.81 184 LEU A CA 1
ATOM 1498 C C . LEU A 1 184 ? -9.656 -4.862 11.705 1.00 88.81 184 LEU A C 1
ATOM 1500 O O . LEU A 1 184 ? -10.535 -4.875 12.556 1.00 88.81 184 LEU A O 1
ATOM 1504 N N . TYR A 1 185 ? -9.892 -5.297 10.466 1.00 84.44 185 TYR A N 1
ATOM 1505 C CA . TYR A 1 185 ? -11.215 -5.804 10.081 1.00 84.44 185 TYR A CA 1
ATOM 1506 C C . TYR A 1 185 ? -11.637 -7.068 10.797 1.00 84.44 185 TYR A C 1
ATOM 1508 O O . TYR A 1 185 ? -12.813 -7.205 11.137 1.00 84.44 185 TYR A O 1
ATOM 1516 N N . ASN A 1 186 ? -10.695 -7.974 11.038 1.00 80.44 186 ASN A N 1
ATOM 1517 C CA . ASN A 1 186 ? -10.971 -9.150 11.850 1.00 80.44 186 ASN A CA 1
ATOM 1518 C C . ASN A 1 186 ? -11.346 -8.739 13.284 1.00 80.44 186 ASN A C 1
ATOM 1520 O O . ASN A 1 186 ? -12.285 -9.299 13.849 1.00 80.44 186 ASN A O 1
ATOM 1524 N N . ASP A 1 187 ? -10.686 -7.712 13.826 1.00 80.06 187 ASP A N 1
ATOM 1525 C CA . ASP A 1 187 ? -10.938 -7.171 15.167 1.00 80.06 187 ASP A CA 1
ATOM 1526 C C . ASP A 1 187 ? -12.200 -6.277 15.240 1.00 80.06 187 ASP A C 1
ATOM 1528 O O . ASP A 1 187 ? -12.786 -6.092 16.305 1.00 80.06 187 ASP A O 1
ATOM 1532 N N . LEU A 1 188 ? -12.693 -5.733 14.127 1.00 79.31 188 LEU A N 1
ATOM 1533 C CA . LEU A 1 188 ? -13.964 -4.994 14.088 1.00 79.31 188 LEU A CA 1
ATOM 1534 C C . LEU A 1 188 ? -15.194 -5.923 14.100 1.00 79.31 188 LEU A C 1
ATOM 1536 O O . LEU A 1 188 ? -16.335 -5.459 14.113 1.00 79.31 188 LEU A O 1
ATOM 1540 N N . ASN A 1 189 ? -14.987 -7.241 14.136 1.00 73.06 189 ASN A N 1
ATOM 1541 C CA . ASN A 1 189 ? -16.050 -8.214 14.328 1.00 73.06 189 ASN A CA 1
ATOM 1542 C C . ASN A 1 189 ? -16.401 -8.365 15.817 1.00 73.06 189 ASN A C 1
ATOM 1544 O O . ASN A 1 189 ? -15.757 -9.105 16.558 1.00 73.06 189 ASN A O 1
ATOM 1548 N N . PHE A 1 190 ? -17.481 -7.716 16.250 1.00 71.19 190 PHE A N 1
ATOM 1549 C CA . PHE A 1 190 ? -17.921 -7.721 17.650 1.00 71.19 190 PHE A CA 1
ATOM 1550 C C . PHE A 1 190 ? -18.675 -8.986 18.098 1.00 71.19 190 PHE A C 1
ATOM 1552 O O . PHE A 1 190 ? -19.061 -9.091 19.263 1.00 71.19 190 PHE A O 1
ATOM 1559 N N . ILE A 1 191 ? -18.891 -9.971 17.218 1.00 66.19 191 ILE A N 1
ATOM 1560 C CA . ILE A 1 191 ? -19.625 -11.208 17.549 1.00 66.19 191 ILE A CA 1
ATOM 1561 C C . ILE A 1 191 ? -19.041 -11.943 18.776 1.00 66.19 191 ILE A C 1
ATOM 1563 O O . ILE A 1 191 ? -19.825 -12.373 19.628 1.00 66.19 191 ILE A O 1
ATOM 1567 N N . PRO A 1 192 ? -17.709 -12.092 18.935 1.00 62.12 192 PRO A N 1
ATOM 1568 C CA . PRO A 1 192 ? -17.128 -12.713 20.126 1.00 62.12 192 PRO A CA 1
ATOM 1569 C C . PRO A 1 192 ? -17.403 -11.930 21.420 1.00 62.12 192 PRO A C 1
ATOM 1571 O O . PRO A 1 192 ? -17.586 -12.541 22.470 1.00 62.12 192 PRO A O 1
ATOM 1574 N N . LEU A 1 193 ? -17.493 -10.597 21.354 1.00 64.88 193 LEU A N 1
ATOM 1575 C CA . LEU A 1 193 ? -17.778 -9.736 22.511 1.00 64.88 193 LEU A CA 1
ATOM 1576 C C . LEU A 1 193 ? -19.232 -9.833 22.967 1.00 64.88 193 LEU A C 1
ATOM 1578 O O . LEU A 1 193 ? -19.501 -9.811 24.166 1.00 64.88 193 LEU A O 1
ATOM 1582 N N . ILE A 1 194 ? -20.162 -9.981 22.019 1.00 66.19 194 ILE A N 1
ATOM 1583 C CA . ILE A 1 194 ? -21.583 -10.193 22.322 1.00 66.19 194 ILE A CA 1
ATOM 1584 C C . ILE A 1 194 ? -21.756 -11.483 23.137 1.00 66.19 194 ILE A C 1
ATOM 1586 O O . ILE A 1 194 ? -22.474 -11.476 24.131 1.00 66.19 194 ILE A O 1
ATOM 1590 N N . LYS A 1 195 ? -21.037 -12.557 22.776 1.00 62.84 195 LYS A N 1
ATOM 1591 C CA . LYS A 1 195 ? -21.046 -13.835 23.514 1.00 62.84 195 LYS A CA 1
ATOM 1592 C C . LYS A 1 195 ? -20.408 -13.727 24.902 1.00 62.84 195 LYS A C 1
ATOM 1594 O O . LYS A 1 195 ? -20.865 -14.360 25.843 1.00 62.84 195 LYS A O 1
ATOM 1599 N N . LEU A 1 196 ? -19.388 -12.882 25.046 1.00 63.84 196 LEU A N 1
ATOM 1600 C CA . LEU A 1 196 ? -18.668 -12.668 26.305 1.00 63.84 196 LEU A CA 1
ATOM 1601 C C . LEU A 1 196 ? -19.578 -12.125 27.420 1.00 63.84 196 LEU A C 1
ATOM 1603 O O . LEU A 1 196 ? -19.368 -12.450 28.590 1.00 63.84 196 LEU A O 1
ATOM 1607 N N . ARG A 1 197 ? -20.608 -11.346 27.056 1.00 64.75 197 ARG A N 1
ATOM 1608 C CA . ARG A 1 197 ? -21.661 -10.867 27.968 1.00 64.75 197 ARG A CA 1
ATOM 1609 C C . ARG A 1 197 ? -22.471 -12.008 28.576 1.00 64.75 197 ARG A C 1
ATOM 1611 O O . ARG A 1 197 ? -22.815 -11.939 29.750 1.00 64.75 197 ARG A O 1
ATOM 1618 N N . ASP A 1 198 ? -22.769 -13.038 27.789 1.00 64.00 198 ASP A N 1
ATOM 1619 C CA . ASP A 1 198 ? -23.557 -14.186 28.246 1.00 64.00 198 ASP A CA 1
ATOM 1620 C C . ASP A 1 198 ? -22.765 -15.041 29.256 1.00 64.00 198 ASP A C 1
ATOM 1622 O O . ASP A 1 198 ? -23.350 -15.651 30.154 1.00 64.00 198 ASP A O 1
ATOM 1626 N N . ASP A 1 199 ? -21.429 -15.007 29.172 1.00 62.50 199 ASP A N 1
ATOM 1627 C CA . ASP A 1 199 ? -20.519 -15.741 30.058 1.00 62.50 199 ASP A CA 1
ATOM 1628 C C . ASP A 1 199 ? -20.160 -14.978 31.352 1.00 62.50 199 ASP A C 1
ATOM 1630 O O . ASP A 1 199 ? -19.851 -15.589 32.383 1.00 62.50 199 ASP A O 1
ATOM 1634 N N . THR A 1 200 ? -20.196 -13.638 31.344 1.00 62.72 200 THR A N 1
ATOM 1635 C CA . THR A 1 200 ? -19.829 -12.814 32.510 1.00 62.72 200 THR A CA 1
ATOM 1636 C C . THR A 1 200 ? -21.037 -12.538 33.409 1.00 62.72 200 THR A C 1
ATOM 1638 O O . THR A 1 200 ? -21.883 -11.699 33.131 1.00 62.72 200 THR A O 1
ATOM 1641 N N . LYS A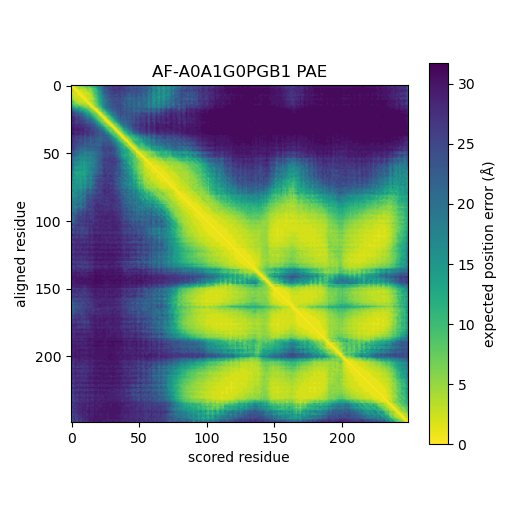 1 201 ? -21.097 -13.207 34.570 1.00 62.91 201 LYS A N 1
ATOM 1642 C CA . LYS A 1 201 ? -22.181 -13.033 35.565 1.00 62.91 201 LYS A CA 1
ATOM 1643 C C . LYS A 1 201 ? -22.182 -11.672 36.285 1.00 62.91 201 LYS A C 1
ATOM 1645 O O . LYS A 1 201 ? -23.125 -11.391 37.021 1.00 62.91 201 LYS A O 1
ATOM 1650 N N . LYS A 1 202 ? -21.128 -10.860 36.136 1.00 75.19 202 LYS A N 1
ATOM 1651 C CA . LYS A 1 202 ? -20.969 -9.546 36.781 1.00 75.19 202 LYS A CA 1
ATOM 1652 C C . LYS A 1 202 ? -20.794 -8.456 35.726 1.00 75.19 202 LYS A C 1
ATOM 1654 O O . LYS A 1 202 ? -19.850 -8.504 34.942 1.00 75.19 202 LYS A O 1
ATOM 1659 N N . GLU A 1 203 ? -21.682 -7.469 35.758 1.00 75.62 203 GLU A N 1
ATOM 1660 C CA . GLU A 1 203 ? -21.740 -6.358 34.800 1.00 75.62 203 GLU A CA 1
ATOM 1661 C C . GLU A 1 203 ? -20.453 -5.515 34.781 1.00 75.62 203 GLU A C 1
ATOM 1663 O O . GLU A 1 203 ? -19.940 -5.205 33.708 1.00 75.62 203 GLU A O 1
ATOM 1668 N N . ASP A 1 204 ? -19.857 -5.251 35.948 1.00 80.94 204 ASP A N 1
ATOM 1669 C CA . ASP A 1 204 ? -18.617 -4.467 36.057 1.00 80.94 204 ASP A CA 1
ATOM 1670 C C . ASP A 1 204 ? -17.423 -5.131 35.352 1.00 80.94 204 ASP A C 1
ATOM 1672 O O . ASP A 1 204 ? -16.600 -4.469 34.721 1.00 80.94 204 ASP A O 1
ATOM 1676 N N . GLU A 1 205 ? -17.320 -6.461 35.428 1.00 81.62 205 GLU A N 1
ATOM 1677 C CA . GLU A 1 205 ? -16.226 -7.202 34.793 1.00 81.62 205 GLU A CA 1
ATOM 1678 C C . GLU A 1 205 ? -16.374 -7.214 33.268 1.00 81.62 205 GLU A C 1
ATOM 1680 O O . GLU A 1 205 ? -15.386 -7.079 32.543 1.00 81.62 205 GLU A O 1
ATOM 1685 N N . TYR A 1 206 ? -17.611 -7.321 32.781 1.00 82.06 206 TYR A N 1
ATOM 1686 C CA . TYR A 1 206 ? -17.927 -7.202 31.362 1.00 82.06 206 TYR A CA 1
ATOM 1687 C C . TYR A 1 206 ? -17.565 -5.812 30.818 1.00 82.06 206 TYR A C 1
ATOM 1689 O O . TYR A 1 206 ? -16.883 -5.715 29.797 1.00 82.06 206 TYR A O 1
ATOM 1697 N N . LEU A 1 207 ? -17.954 -4.741 31.520 1.00 82.50 207 LEU A N 1
ATOM 1698 C CA . LEU A 1 207 ? -17.664 -3.363 31.108 1.00 82.50 207 LEU A CA 1
ATOM 1699 C C . LEU A 1 207 ? -16.160 -3.058 31.091 1.00 82.50 207 LEU A C 1
ATOM 1701 O O . LEU A 1 207 ? -15.688 -2.438 30.140 1.00 82.50 207 LEU A O 1
ATOM 1705 N N . ASN A 1 208 ? -15.397 -3.550 32.073 1.00 84.56 208 ASN A N 1
ATOM 1706 C CA . ASN A 1 208 ? -13.938 -3.390 32.096 1.00 84.56 208 ASN A CA 1
ATOM 1707 C C . ASN A 1 208 ? -13.255 -4.109 30.920 1.00 84.56 208 ASN A C 1
ATOM 1709 O O . ASN A 1 208 ? -12.338 -3.569 30.303 1.00 84.56 208 ASN A O 1
ATOM 1713 N N . ARG A 1 209 ? -13.707 -5.324 30.578 1.00 83.19 209 ARG A N 1
ATOM 1714 C CA . ARG A 1 209 ? -13.186 -6.066 29.415 1.00 83.19 209 ARG A CA 1
ATOM 1715 C C . ARG A 1 209 ? -13.542 -5.380 28.099 1.00 83.19 209 ARG A C 1
ATOM 1717 O O . ARG A 1 209 ? -12.728 -5.370 27.179 1.00 83.19 209 ARG A O 1
ATOM 1724 N N . LEU A 1 210 ? -14.741 -4.808 28.020 1.00 85.38 210 LEU A N 1
ATOM 1725 C CA . LEU A 1 210 ? -15.191 -4.040 26.868 1.00 85.38 210 LEU A CA 1
ATOM 1726 C C . LEU A 1 210 ? -14.326 -2.784 26.682 1.00 85.38 210 LEU A C 1
ATOM 1728 O O . LEU A 1 210 ? -13.852 -2.535 25.582 1.00 85.38 210 LEU A O 1
ATOM 1732 N N . GLU A 1 211 ? -14.060 -2.032 27.748 1.00 88.00 211 GLU A N 1
ATOM 1733 C CA . GLU A 1 211 ? -13.182 -0.856 27.699 1.00 88.00 211 GLU A CA 1
ATOM 1734 C C . GLU A 1 211 ? -11.776 -1.214 27.213 1.00 88.00 211 GLU A C 1
ATOM 1736 O O . GLU A 1 211 ? -11.323 -0.652 26.220 1.00 88.00 211 GLU A O 1
ATOM 1741 N N . TYR A 1 212 ? -11.158 -2.243 27.800 1.00 87.38 212 TYR A N 1
ATOM 1742 C CA . TYR A 1 212 ? -9.846 -2.725 27.361 1.00 87.38 212 TYR A CA 1
ATOM 1743 C C . TYR A 1 212 ? -9.818 -3.106 25.872 1.00 87.38 212 TYR A C 1
ATOM 1745 O O . TYR A 1 212 ? -8.859 -2.821 25.156 1.00 87.38 212 TYR A O 1
ATOM 1753 N N . TYR A 1 213 ? -10.880 -3.745 25.380 1.00 87.31 213 TYR A N 1
ATOM 1754 C CA . TYR A 1 213 ? -10.990 -4.108 23.972 1.00 87.31 213 TYR A CA 1
ATOM 1755 C C . TYR A 1 213 ? -11.060 -2.883 23.052 1.00 87.31 213 TYR A C 1
ATOM 1757 O O . TYR A 1 213 ? -10.351 -2.818 22.046 1.00 87.31 213 TYR A O 1
ATOM 1765 N N . PHE A 1 214 ? -11.909 -1.910 23.392 1.00 89.38 214 PHE A N 1
ATOM 1766 C CA . PHE A 1 214 ? -12.071 -0.692 22.601 1.00 89.38 214 PHE A CA 1
ATOM 1767 C C . PHE A 1 214 ? -10.819 0.189 22.638 1.00 89.38 214 PHE A C 1
ATOM 1769 O O . PHE A 1 214 ? -10.465 0.758 21.606 1.00 89.38 214 PHE A O 1
ATOM 1776 N N . ASP A 1 215 ? -10.114 0.253 23.767 1.00 89.81 215 ASP A N 1
ATOM 1777 C CA . ASP A 1 215 ? -8.843 0.974 23.879 1.00 89.81 215 ASP A CA 1
ATOM 1778 C C . ASP A 1 215 ? -7.782 0.374 22.946 1.00 89.81 215 ASP A C 1
ATOM 1780 O O . ASP A 1 215 ? -7.170 1.101 22.161 1.00 89.81 215 ASP A O 1
ATOM 1784 N N . ASN A 1 216 ? -7.644 -0.957 22.934 1.00 89.56 216 ASN A N 1
ATOM 1785 C CA . ASN A 1 216 ? -6.741 -1.654 22.010 1.00 89.56 216 ASN A CA 1
ATOM 1786 C C . ASN A 1 216 ? -7.118 -1.421 20.536 1.00 89.56 216 ASN A C 1
ATOM 1788 O O . ASN A 1 216 ? -6.242 -1.288 19.680 1.00 89.56 216 ASN A O 1
ATOM 1792 N N . LEU A 1 217 ? -8.416 -1.380 20.213 1.00 90.31 217 LEU A N 1
ATOM 1793 C CA . LEU A 1 217 ? -8.877 -1.059 18.860 1.00 90.31 217 LEU A CA 1
ATOM 1794 C C . LEU A 1 217 ? -8.506 0.370 18.460 1.00 90.31 217 LEU A C 1
ATOM 1796 O O . LEU A 1 217 ? -8.016 0.591 17.354 1.00 90.31 217 LEU A O 1
ATOM 1800 N N . VAL A 1 218 ? -8.713 1.338 19.352 1.00 92.19 218 VAL A N 1
ATOM 1801 C CA . VAL A 1 218 ? -8.355 2.740 19.107 1.00 92.19 218 VAL A CA 1
ATOM 1802 C C . VAL A 1 218 ? -6.846 2.893 18.920 1.00 92.19 218 VAL A C 1
ATOM 1804 O O . VAL A 1 218 ? -6.420 3.609 18.015 1.00 92.19 218 VAL A O 1
ATOM 1807 N N . GLU A 1 219 ? -6.031 2.198 19.713 1.00 92.00 219 GLU A N 1
ATOM 1808 C CA . GLU A 1 219 ? -4.575 2.178 19.541 1.00 92.00 219 GLU A CA 1
ATOM 1809 C C . GLU A 1 219 ? -4.177 1.649 18.155 1.00 92.00 219 GLU A C 1
ATOM 1811 O O . GLU A 1 219 ? -3.406 2.295 17.445 1.00 92.00 219 GLU A O 1
ATOM 1816 N N . ARG A 1 220 ? -4.776 0.539 17.704 1.00 91.62 220 ARG A N 1
ATOM 1817 C CA . ARG A 1 220 ? -4.546 -0.009 16.353 1.00 91.62 220 ARG A CA 1
ATOM 1818 C C . ARG A 1 220 ? -4.942 0.967 15.249 1.00 91.62 220 ARG A C 1
ATOM 1820 O O . ARG A 1 220 ? -4.215 1.102 14.265 1.00 91.62 220 ARG A O 1
ATOM 1827 N N . VAL A 1 221 ? -6.067 1.665 15.406 1.00 93.31 221 VAL A N 1
ATOM 1828 C CA . VAL A 1 221 ? -6.492 2.713 14.466 1.00 93.31 221 VAL A CA 1
ATOM 1829 C C . VAL A 1 221 ? -5.485 3.866 14.444 1.00 93.31 221 VAL A C 1
ATOM 1831 O O . VAL A 1 221 ? -5.157 4.355 13.365 1.00 93.31 221 VAL A O 1
ATOM 1834 N N . ASN A 1 222 ? -4.942 4.276 15.593 1.00 93.44 222 ASN A N 1
ATOM 1835 C CA . ASN A 1 222 ? -3.918 5.324 15.652 1.00 93.44 222 ASN A CA 1
ATOM 1836 C C . ASN A 1 222 ? -2.620 4.908 14.948 1.00 93.44 222 ASN A C 1
ATOM 1838 O O . ASN A 1 222 ? -2.106 5.692 14.154 1.00 93.44 222 ASN A O 1
ATOM 1842 N N . ILE A 1 223 ? -2.156 3.671 15.149 1.00 93.81 223 ILE A N 1
ATOM 1843 C CA . ILE A 1 223 ? -1.004 3.119 14.416 1.00 93.81 223 ILE A CA 1
ATOM 1844 C C . ILE A 1 223 ? -1.258 3.193 12.905 1.00 93.81 223 ILE A C 1
ATOM 1846 O O . ILE A 1 223 ? -0.426 3.691 12.150 1.00 93.81 223 ILE A O 1
ATOM 1850 N N . LEU A 1 224 ? -2.439 2.766 12.448 1.00 94.44 224 LEU A N 1
ATOM 1851 C CA . LEU A 1 224 ? -2.805 2.842 11.031 1.00 94.44 224 LEU A CA 1
ATOM 1852 C C . LEU A 1 224 ? -2.815 4.280 10.499 1.00 94.44 224 LEU A C 1
ATOM 1854 O O . LEU A 1 224 ? -2.396 4.505 9.366 1.00 94.44 224 LEU A O 1
ATOM 1858 N N . LYS A 1 225 ? -3.262 5.258 11.293 1.00 94.06 225 LYS A N 1
ATOM 1859 C CA . LYS A 1 225 ? -3.239 6.678 10.908 1.00 94.06 225 LYS A CA 1
ATOM 1860 C C . LYS A 1 225 ? -1.815 7.203 10.743 1.00 94.06 225 LYS A C 1
ATOM 1862 O O . LYS A 1 225 ? -1.547 7.915 9.778 1.00 94.06 225 LYS A O 1
ATOM 1867 N N . GLU A 1 226 ? -0.907 6.839 11.646 1.00 94.31 226 GLU A N 1
ATOM 1868 C CA . GLU A 1 226 ? 0.511 7.199 11.534 1.00 94.31 226 GLU A CA 1
ATOM 1869 C C . GLU A 1 226 ? 1.132 6.603 10.267 1.00 94.31 226 GLU A C 1
ATOM 1871 O O . GLU A 1 226 ? 1.749 7.328 9.488 1.00 94.31 226 GLU A O 1
ATOM 1876 N N . MET A 1 227 ? 0.866 5.323 9.987 1.00 94.69 227 MET A N 1
ATOM 1877 C CA . MET A 1 227 ? 1.336 4.664 8.763 1.00 94.69 227 MET A CA 1
ATOM 1878 C C . MET A 1 227 ? 0.791 5.323 7.490 1.00 94.69 227 MET A C 1
ATOM 1880 O O . MET A 1 227 ? 1.535 5.501 6.528 1.00 94.69 227 MET A O 1
ATOM 1884 N N . VAL A 1 228 ? -0.496 5.700 7.464 1.00 94.12 228 VAL A N 1
ATOM 1885 C CA . VAL A 1 228 ? -1.089 6.415 6.318 1.00 94.12 228 VAL A CA 1
ATOM 1886 C C . VAL A 1 228 ? -0.383 7.744 6.096 1.00 94.12 228 VAL A C 1
ATOM 1888 O O . VAL A 1 228 ? -0.024 8.052 4.963 1.00 94.12 228 VAL A O 1
ATOM 1891 N N . LYS A 1 229 ? -0.131 8.507 7.162 1.00 92.69 229 LYS A N 1
ATOM 1892 C CA . LYS A 1 229 ? 0.577 9.784 7.068 1.00 92.69 229 LYS A CA 1
ATOM 1893 C C . LYS A 1 229 ? 1.989 9.610 6.503 1.00 92.69 229 LYS A C 1
ATOM 1895 O O . LYS A 1 229 ? 2.366 10.319 5.574 1.00 92.69 229 LYS A O 1
ATOM 1900 N N . GLU A 1 230 ? 2.742 8.632 7.007 1.00 92.62 230 GLU A N 1
ATOM 1901 C CA . GLU A 1 230 ? 4.079 8.324 6.489 1.00 92.62 230 GLU A CA 1
ATOM 1902 C C . GLU A 1 230 ? 4.057 7.915 5.009 1.00 92.62 230 GLU A C 1
ATOM 1904 O O . GLU A 1 230 ? 4.917 8.351 4.239 1.00 92.62 230 GLU A O 1
ATOM 1909 N N . LEU A 1 231 ? 3.066 7.119 4.595 1.00 92.56 231 LEU A N 1
ATOM 1910 C CA . LEU A 1 231 ? 2.885 6.722 3.197 1.00 92.56 231 LEU A CA 1
ATOM 1911 C C . LEU A 1 231 ? 2.539 7.915 2.301 1.00 92.56 231 LEU A C 1
ATOM 1913 O O . LEU A 1 231 ? 3.111 8.045 1.219 1.00 92.56 231 LEU A O 1
ATOM 1917 N N . LEU A 1 232 ? 1.635 8.796 2.737 1.00 90.75 232 LEU A N 1
ATOM 1918 C CA . LEU A 1 232 ? 1.269 10.002 1.990 1.00 90.75 232 LEU A CA 1
ATOM 1919 C C . LEU A 1 232 ? 2.490 10.908 1.776 1.00 90.75 232 LEU A C 1
ATOM 1921 O O . LEU A 1 232 ? 2.748 11.321 0.644 1.00 90.75 232 LEU A O 1
ATOM 1925 N N . ASP A 1 233 ? 3.286 11.134 2.825 1.00 86.81 233 ASP A N 1
ATOM 1926 C CA . ASP A 1 233 ? 4.525 11.920 2.757 1.00 86.81 233 ASP A CA 1
ATOM 1927 C C . ASP A 1 233 ? 5.610 11.241 1.899 1.00 86.81 233 ASP A C 1
ATOM 1929 O O . ASP A 1 233 ? 6.445 11.914 1.284 1.00 86.81 233 ASP A O 1
ATOM 1933 N N . GLY A 1 234 ? 5.656 9.905 1.887 1.00 83.12 234 GLY A N 1
ATOM 1934 C CA . GLY A 1 234 ? 6.575 9.114 1.064 1.00 83.12 234 GLY A CA 1
ATOM 1935 C C . GLY A 1 234 ? 6.269 9.247 -0.427 1.00 83.12 234 GLY A C 1
ATOM 1936 O O . GLY A 1 234 ? 7.132 9.658 -1.203 1.00 83.12 234 GLY A O 1
ATOM 1937 N N . PHE A 1 235 ? 5.016 8.997 -0.811 1.00 80.62 235 PHE A N 1
ATOM 1938 C CA . PHE A 1 235 ? 4.589 9.036 -2.211 1.00 80.62 235 PHE A CA 1
ATOM 1939 C C . PHE A 1 235 ? 4.552 10.455 -2.804 1.00 80.62 235 PHE A C 1
ATOM 1941 O O . PHE A 1 235 ? 4.828 10.620 -3.992 1.00 80.62 235 PHE A O 1
ATOM 1948 N N . MET A 1 236 ? 4.279 11.491 -1.998 1.00 72.19 236 MET A N 1
ATOM 1949 C CA . MET A 1 236 ? 4.361 12.890 -2.451 1.00 72.19 236 MET A CA 1
ATOM 1950 C C . MET A 1 236 ? 5.793 13.304 -2.803 1.00 72.19 236 MET A C 1
ATOM 1952 O O . MET A 1 236 ? 6.021 13.920 -3.843 1.00 72.19 236 MET A O 1
ATOM 1956 N N . ARG A 1 237 ? 6.779 12.919 -1.981 1.00 74.00 237 ARG A N 1
ATOM 1957 C CA . ARG A 1 237 ? 8.196 13.199 -2.265 1.00 74.00 237 ARG A CA 1
ATOM 1958 C C . ARG A 1 237 ? 8.665 12.531 -3.554 1.00 74.00 237 ARG A C 1
ATOM 1960 O O . ARG A 1 237 ? 9.420 13.132 -4.311 1.00 74.00 237 ARG A O 1
ATOM 1967 N N . GLU A 1 238 ? 8.197 11.318 -3.818 1.00 66.44 238 GLU A N 1
ATOM 1968 C CA . GLU A 1 238 ? 8.537 10.574 -5.031 1.00 66.44 238 GLU A CA 1
ATOM 1969 C C . GLU A 1 238 ? 7.936 11.218 -6.296 1.00 66.44 238 GLU A C 1
ATOM 1971 O O . GLU A 1 238 ? 8.602 11.310 -7.329 1.00 66.44 238 GLU A O 1
ATOM 1976 N N . ALA A 1 239 ? 6.716 11.758 -6.200 1.00 61.81 239 ALA A N 1
ATOM 1977 C CA . ALA A 1 239 ? 6.093 12.522 -7.281 1.00 61.81 239 ALA A CA 1
ATOM 1978 C C . ALA A 1 239 ? 6.824 13.853 -7.570 1.00 61.81 239 ALA A C 1
ATOM 1980 O O . ALA A 1 239 ? 7.041 14.201 -8.731 1.00 61.81 239 ALA A O 1
ATOM 1981 N N . GLU A 1 240 ? 7.261 14.577 -6.533 1.00 64.19 240 GLU A N 1
ATOM 1982 C CA . GLU A 1 240 ? 7.976 15.857 -6.677 1.00 64.19 240 GLU A CA 1
ATOM 1983 C C . GLU A 1 240 ? 9.399 15.717 -7.244 1.00 64.19 240 GLU A C 1
ATOM 1985 O O . GLU A 1 240 ? 9.879 16.611 -7.951 1.00 64.19 240 GLU A O 1
ATOM 1990 N N . ILE A 1 241 ? 10.101 14.622 -6.929 1.00 60.97 241 ILE A N 1
ATOM 1991 C CA . ILE A 1 241 ? 11.444 14.348 -7.468 1.00 60.97 241 ILE A CA 1
ATOM 1992 C C . ILE A 1 241 ? 11.363 14.128 -8.984 1.00 60.97 241 ILE A C 1
ATOM 1994 O O . ILE A 1 241 ? 12.120 14.751 -9.730 1.00 60.97 241 ILE A O 1
ATOM 1998 N N . SER A 1 242 ? 10.378 13.354 -9.447 1.00 57.56 242 SER A N 1
ATOM 1999 C CA . SER A 1 242 ? 10.150 13.106 -10.879 1.00 57.56 242 SER A CA 1
ATOM 2000 C C . SER A 1 242 ? 9.793 14.380 -11.664 1.00 57.56 242 SER A C 1
ATOM 2002 O O . SER A 1 242 ? 10.284 14.597 -12.776 1.00 57.56 242 SER A O 1
ATOM 2004 N N . GLU A 1 243 ? 9.014 15.305 -11.086 1.00 58.22 243 GLU A N 1
ATOM 2005 C CA . GLU A 1 243 ? 8.739 16.600 -11.734 1.00 58.22 243 GLU A CA 1
ATOM 2006 C C . GLU A 1 243 ? 9.983 17.483 -11.883 1.00 58.22 243 GLU A C 1
ATOM 2008 O O . GLU A 1 243 ? 10.112 18.218 -12.869 1.00 58.22 243 GLU A O 1
ATOM 2013 N N . LYS A 1 244 ? 10.901 17.439 -10.910 1.00 54.94 244 LYS A N 1
ATOM 2014 C CA . LYS A 1 244 ? 12.163 18.183 -10.992 1.00 54.94 244 LYS A CA 1
ATOM 2015 C C . LYS A 1 244 ? 13.065 17.586 -12.062 1.00 54.94 244 LYS A C 1
ATOM 2017 O O . LYS A 1 244 ? 13.577 18.344 -12.878 1.00 54.94 244 LYS A O 1
ATOM 2022 N N . GLU A 1 245 ? 13.202 16.266 -12.118 1.00 54.09 245 GLU A N 1
ATOM 2023 C CA . GLU A 1 245 ? 14.023 15.587 -13.130 1.00 54.09 245 GLU A CA 1
ATOM 2024 C C . GLU A 1 245 ? 13.524 15.855 -14.559 1.00 54.09 245 GLU A C 1
ATOM 2026 O O . GLU A 1 245 ? 14.329 16.151 -15.442 1.00 54.09 245 GLU A O 1
ATOM 2031 N N . LYS A 1 246 ? 12.202 15.917 -14.777 1.00 52.94 246 LYS A N 1
ATOM 2032 C CA . LYS A 1 246 ? 11.604 16.299 -16.073 1.00 52.94 246 LYS A CA 1
ATOM 2033 C C . LYS A 1 246 ? 11.871 17.746 -16.506 1.00 52.94 246 LYS A C 1
ATOM 2035 O O . LYS A 1 246 ? 11.753 18.036 -17.690 1.00 52.94 246 LYS A O 1
ATOM 2040 N N . LYS A 1 247 ? 12.207 18.660 -15.587 1.00 48.97 247 LYS A N 1
ATOM 2041 C CA . LYS A 1 247 ? 12.564 20.057 -15.916 1.00 48.97 247 LYS A CA 1
ATOM 2042 C C . LYS A 1 247 ? 14.042 20.242 -16.276 1.00 48.97 247 LYS A C 1
ATOM 2044 O O . LYS A 1 247 ? 14.397 21.310 -16.770 1.00 48.97 247 LYS A O 1
ATOM 2049 N N . PHE A 1 248 ? 14.892 19.249 -16.008 1.00 40.84 248 PHE A N 1
ATOM 2050 C CA . PHE A 1 248 ? 16.335 19.304 -16.273 1.00 40.84 248 PHE A CA 1
ATOM 2051 C C . PHE A 1 248 ? 16.770 18.533 -17.535 1.00 40.84 248 PHE A C 1
ATOM 2053 O O . PHE A 1 248 ? 17.952 18.581 -17.880 1.00 40.84 248 PHE A O 1
ATOM 2060 N N . ILE A 1 249 ? 15.840 17.862 -18.225 1.00 40.91 249 ILE A N 1
ATOM 2061 C CA . ILE A 1 249 ? 16.037 17.192 -19.526 1.00 40.91 249 ILE A CA 1
ATOM 2062 C C . ILE A 1 249 ? 15.417 18.048 -20.631 1.00 40.91 249 ILE A C 1
ATOM 2064 O O . ILE A 1 249 ? 16.059 18.173 -21.698 1.00 40.91 249 ILE A O 1
#

Radius of gyration: 46.37 Å; Cα contacts (8 Å, |Δi|>4): 93; chains: 1; bounding box: 101×47×127 Å

Foldseek 3Di:
DVVVVVVVVVVVVVVPPPDDDDDDDDDDDDDDDDDDDCPVVVVVVVVVVVCVVCVVVVVVVVVVVVVVVVVVVVVVVVVVVVVVVVVVVVVVVLVVLVVVLLVLLVQLLVLLVVVLVLLVVVLVVLVVQLVVCVVPVARDDDDDRDDRPLVSLVVSLVSNVPRPDHDPVLSVLSVVLSVLSVVLNVLVPCPVLNVVSVVDPDSVVSSVVSVVSSVVSSVSSVVSSVSSVVSSVVSVVVVVVVVVVVVVD

pLDDT: mean 74.32, std 18.83, range [29.67, 95.12]

Nearest PDB structures (foldseek):
  3zx6-assembly1_B  TM=2.639E-01  e=1.844E+00  Archaeoglobus fulgidus DSM 4304
  3o1h-assembly1_A  TM=2.636E-01  e=1.410E+00  Vibrio parahaemolyticus
  8snb-assembly1_1G  TM=2.841E-01  e=2.989E+00  Strongylocentrotus purpuratus

Mean predicted aligned error: 16.38 Å

Sequence (249 aa):
MKYIILILVIFCGILAQDSSETNSVFPHNNENVINRDNSYKIIIADEISFWEKYQSLIGALVGSLFAALIAIWSIYRTHNNQINIENEKIRISRSHAENVYHGFIFSVHTILINHEHFLNSLTEELRNILANAKKTGKLAYDRPYTYLAVDLLKNNLNKILAYESYDAKNVQLLVTYLNHVENLYNDLNFIPLIKLRDDTKKEDEYLNRLEYYFDNLVERVNILKEMVKELLDGFMREAEISEKEKKFI

Solvent-accessible surface area (backbone atoms only — not comparable to full-atom values): 14576 Å² total; per-residue (Å²): 114,77,66,61,56,52,54,52,52,54,56,52,56,68,71,63,70,83,82,84,88,84,89,90,79,85,83,86,86,82,82,88,78,92,70,92,68,69,63,66,63,50,57,55,50,51,54,55,50,48,50,65,69,40,46,66,55,52,50,50,51,52,51,50,50,51,51,50,50,52,50,52,51,50,51,54,53,51,51,54,50,49,52,50,53,51,52,47,51,52,49,52,53,48,54,50,53,51,53,53,47,51,52,40,53,53,51,46,45,55,52,43,54,54,43,48,56,49,50,56,51,47,52,55,49,54,52,51,48,52,53,47,21,72,74,66,80,44,91,77,85,92,72,84,79,82,76,70,67,56,68,59,46,54,54,39,49,58,55,45,70,71,43,97,80,57,63,64,66,60,49,51,52,49,53,52,49,51,54,53,51,55,50,48,57,62,68,68,54,57,68,68,60,61,54,48,52,80,71,41,94,44,70,69,62,46,51,53,53,50,50,55,50,53,53,54,49,45,51,53,46,49,52,52,48,54,52,44,52,53,50,48,59,47,55,51,52,56,55,54,50,53,57,53,57,65,74,77,112